Protein AF-A0A8T2RQ79-F1 (afdb_monomer)

Solvent-accessible surface area (backbone atoms only — not comparable to full-atom values): 12114 Å² total; per-residue (Å²): 143,76,85,70,83,46,73,66,55,55,50,52,50,48,54,51,49,53,52,51,52,52,52,51,53,50,51,52,49,55,50,51,54,48,53,52,53,56,47,51,53,54,49,50,61,50,48,54,54,53,47,54,47,52,50,53,52,48,50,52,50,48,51,51,51,51,51,51,50,52,52,55,49,53,66,64,63,70,81,72,83,81,86,81,82,89,80,93,78,84,89,75,90,80,89,85,83,93,71,94,73,86,72,83,82,78,87,80,70,88,81,78,77,50,73,68,57,50,53,49,52,48,50,54,49,39,76,41,40,71,56,56,72,71,41,90,64,52,70,57,54,34,42,52,51,21,50,57,36,38,77,75,71,42,90,51,51,26,69,56,54,46,57,52,48,52,52,53,50,51,55,42,49,36,35,74,73,66,76,38,60,74,83,78,42,93,52,43,70,61,50,46,48,42,54,54,79,72,49,131

Foldseek 3Di:
DDPDCPPVNVVVVVVVVVVVVVVVVVVVVVVVVVVVVVVVVVVVVVVVLVVVVVVVVVVVVVVVVVVVVVVVVVVVVPPDDDDDDDDDDDDDDDDDDDDDDDDDPPDDDLPDDDPVLLLLLLQLCLVCVVVCVPDSCCVVVLQVSCVVSVVVVRNDGSVSSVVSVVVLVVVLVCCVVVVDPPVVRPCNVSNCCSDPVRDD

pLDDT: mean 71.17, std 17.67, range [28.64, 97.12]

Nearest PDB structures (foldseek):
  2jmw-assembly1_A  TM=8.994E-01  e=1.555E-02  Arabidopsis thaliana

Mean predicted aligned error: 17.57 Å

Secondary structure (DSSP, 8-state):
------HHHHHHHHHHHHHHHHHHHHHHHHHHHHHHHHHHHHHHHHHHHHHHHHHHHHHHHHHHHHHHHHHHHHHHHS--S----------------------------SS---HHHHHHHHHHHHHTHHHHHH-S-HHHHHHHHHHHHHHTT----HHHHHHHHHHHHHHHHHHHTTSS-TTT-TTHHHHHHHHHTT--

Structure (mmCIF, N/CA/C/O backbone):
data_AF-A0A8T2RQ79-F1
#
_entry.id   AF-A0A8T2RQ79-F1
#
loop_
_atom_site.group_PDB
_atom_site.id
_atom_site.type_symbol
_atom_site.label_atom_id
_atom_site.label_alt_id
_atom_site.label_comp_id
_atom_site.label_asym_id
_atom_site.label_entity_id
_atom_site.label_seq_id
_atom_site.pdbx_PDB_ins_code
_atom_site.Cartn_x
_atom_site.Cartn_y
_atom_site.Cartn_z
_atom_site.occupancy
_atom_site.B_iso_or_equiv
_atom_site.auth_seq_id
_atom_site.auth_comp_id
_atom_site.auth_asym_id
_atom_site.auth_atom_id
_atom_site.pdbx_PDB_model_num
ATOM 1 N N . MET A 1 1 ? -53.850 1.354 48.003 1.00 45.75 1 MET A N 1
ATOM 2 C CA . MET A 1 1 ? -53.135 0.698 46.886 1.00 45.75 1 MET A CA 1
ATOM 3 C C . MET A 1 1 ? -52.329 1.737 46.104 1.00 45.75 1 MET A C 1
ATOM 5 O O . MET A 1 1 ? -52.516 1.851 44.912 1.00 45.75 1 MET A O 1
ATOM 9 N N . PHE A 1 2 ? -51.475 2.527 46.758 1.00 52.72 2 PHE A N 1
ATOM 10 C CA . PHE A 1 2 ? -50.512 3.413 46.088 1.00 52.72 2 PHE A CA 1
ATOM 11 C C . PHE A 1 2 ? -49.453 3.765 47.136 1.00 52.72 2 PHE A C 1
ATOM 13 O O . PHE A 1 2 ? -49.494 4.820 47.760 1.00 52.72 2 PHE A O 1
ATOM 20 N N . GLU A 1 3 ? -48.573 2.803 47.418 1.00 53.88 3 GLU A N 1
ATOM 21 C CA . GLU A 1 3 ? -47.312 3.114 48.086 1.00 53.88 3 GLU A CA 1
ATOM 22 C C . GLU A 1 3 ? -46.498 3.934 47.088 1.00 53.88 3 GLU A C 1
ATOM 24 O O . GLU A 1 3 ? -46.083 3.461 46.030 1.00 53.88 3 GLU A O 1
ATOM 29 N N . PHE A 1 4 ? -46.420 5.215 47.411 1.00 52.72 4 PHE A N 1
ATOM 30 C CA . PHE A 1 4 ? -45.605 6.244 46.804 1.00 52.72 4 PHE A CA 1
ATOM 31 C C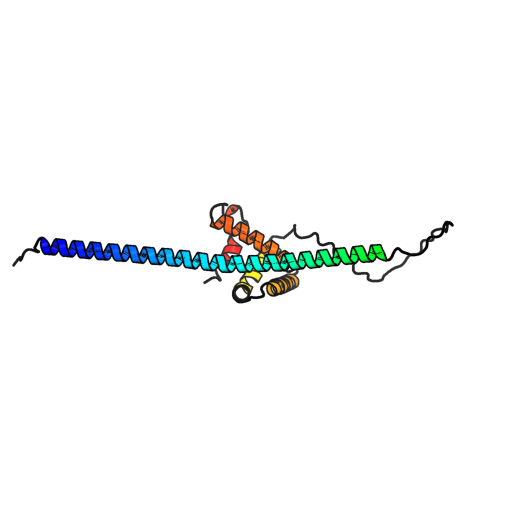 . PHE A 1 4 ? -44.229 5.666 46.444 1.00 52.72 4 PHE A C 1
ATOM 33 O O . PHE A 1 4 ? -43.504 5.190 47.319 1.00 52.72 4 PHE A O 1
ATOM 40 N N . LEU A 1 5 ? -43.834 5.726 45.171 1.00 59.44 5 LEU A N 1
ATOM 41 C CA . LEU A 1 5 ? -42.413 5.676 44.840 1.00 59.44 5 LEU A CA 1
ATOM 42 C C . LEU A 1 5 ? -41.769 6.850 45.589 1.00 59.44 5 LEU A C 1
ATOM 44 O O . LEU A 1 5 ? -41.909 7.999 45.181 1.00 59.44 5 LEU A O 1
ATOM 48 N N . SER A 1 6 ? -41.161 6.564 46.743 1.00 69.00 6 SER A N 1
ATOM 49 C CA . SER A 1 6 ? -40.435 7.538 47.556 1.00 69.00 6 SER A CA 1
ATOM 50 C C . SER A 1 6 ? -39.486 8.349 46.670 1.00 69.00 6 SER A C 1
ATOM 52 O O . SER A 1 6 ? -38.873 7.800 45.752 1.00 69.00 6 SER A O 1
ATOM 54 N N . THR A 1 7 ? -39.319 9.641 46.954 1.00 66.06 7 THR A N 1
ATOM 55 C CA . THR A 1 7 ? -38.338 10.514 46.282 1.00 66.06 7 THR A CA 1
ATOM 56 C C . THR A 1 7 ? -36.931 9.906 46.277 1.00 66.06 7 THR A C 1
ATOM 58 O O . THR A 1 7 ? -36.174 10.100 45.330 1.00 66.06 7 THR A O 1
ATOM 61 N N . THR A 1 8 ? -36.613 9.083 47.279 1.00 73.31 8 THR A N 1
ATOM 62 C CA . THR A 1 8 ? -35.370 8.305 47.350 1.00 73.31 8 THR A CA 1
ATOM 63 C C . THR A 1 8 ? -35.258 7.231 46.263 1.00 73.31 8 THR A C 1
ATOM 65 O O . THR A 1 8 ? -34.174 7.028 45.729 1.00 73.31 8 THR A O 1
ATOM 68 N N . ASN A 1 9 ? -36.359 6.571 45.886 1.00 81.69 9 ASN A N 1
ATOM 69 C CA . ASN A 1 9 ? -36.374 5.551 44.831 1.00 81.69 9 ASN A CA 1
ATOM 70 C C . ASN A 1 9 ? -36.194 6.181 43.444 1.00 81.69 9 ASN A C 1
ATOM 72 O O . ASN A 1 9 ? -35.486 5.627 42.609 1.00 81.69 9 ASN A O 1
ATOM 76 N N . LEU A 1 10 ? -36.793 7.352 43.209 1.00 80.56 10 LEU A N 1
ATOM 77 C CA . LEU A 1 10 ? -36.591 8.114 41.972 1.00 80.56 10 LEU A CA 1
ATOM 78 C C . LEU A 1 10 ? -35.139 8.589 41.828 1.00 80.56 10 LEU A C 1
ATOM 80 O O . LEU A 1 10 ? -34.565 8.425 40.756 1.00 80.56 10 LEU A O 1
ATOM 84 N N . CYS A 1 11 ? -34.532 9.097 42.906 1.00 83.38 11 CYS A N 1
ATOM 85 C CA . CYS A 1 11 ? -33.123 9.501 42.896 1.00 83.38 11 CYS A CA 1
ATOM 86 C C . CYS A 1 11 ? -32.196 8.305 42.639 1.00 83.38 11 CYS A C 1
ATOM 88 O O . CYS A 1 11 ? -31.334 8.374 41.775 1.00 83.38 11 CYS A O 1
ATOM 90 N N . ALA A 1 12 ? -32.438 7.166 43.297 1.00 89.00 12 ALA A N 1
ATOM 91 C CA . ALA A 1 12 ? -31.635 5.962 43.090 1.00 89.00 12 ALA A CA 1
ATOM 92 C C . ALA A 1 12 ? -31.719 5.432 41.648 1.00 89.00 12 ALA A C 1
ATOM 94 O O . ALA A 1 12 ? -30.718 4.975 41.097 1.00 89.00 12 ALA A O 1
ATOM 95 N N . ILE A 1 13 ? -32.901 5.498 41.022 1.00 89.50 13 ILE A N 1
ATOM 96 C CA . ILE A 1 13 ? -33.080 5.132 39.610 1.00 89.50 13 ILE A CA 1
ATOM 97 C C . ILE A 1 13 ? -32.345 6.122 38.701 1.00 89.50 13 ILE A C 1
ATOM 99 O O . ILE A 1 13 ? -31.699 5.687 37.749 1.00 89.50 13 ILE A O 1
ATOM 103 N N . GLN A 1 14 ? -32.414 7.423 38.992 1.00 90.06 14 GLN A N 1
ATOM 104 C CA . GLN A 1 14 ? -31.691 8.446 38.241 1.00 90.06 14 GLN A CA 1
ATOM 105 C C . GLN A 1 14 ? -30.172 8.239 38.328 1.00 90.06 14 GLN A C 1
ATOM 107 O O . GLN A 1 14 ? -29.519 8.179 37.289 1.00 90.06 14 GLN A O 1
ATOM 112 N N . ASP A 1 15 ? -29.631 8.009 39.525 1.00 93.62 15 ASP A N 1
ATOM 113 C CA . ASP A 1 15 ? -28.202 7.753 39.747 1.00 93.62 15 ASP A CA 1
ATOM 114 C C . ASP A 1 15 ? -27.731 6.483 39.020 1.00 93.62 15 ASP A C 1
ATOM 116 O O . ASP A 1 15 ? -26.652 6.442 38.424 1.00 93.62 15 ASP A O 1
ATOM 120 N N . LEU A 1 16 ? -28.554 5.428 39.029 1.00 94.44 16 LEU A N 1
ATOM 121 C CA . LEU A 1 16 ? -28.291 4.196 38.283 1.00 94.44 16 LEU A CA 1
ATOM 122 C C . LEU A 1 16 ? -28.286 4.433 36.773 1.00 94.44 16 LEU A C 1
ATOM 124 O O . LEU A 1 16 ? -27.411 3.906 36.082 1.00 94.44 16 LEU A O 1
ATOM 128 N N . LEU A 1 17 ? -29.240 5.214 36.261 1.00 94.06 17 LEU A N 1
ATOM 129 C CA . LEU A 1 17 ? -29.345 5.529 34.839 1.00 94.06 17 LEU A CA 1
ATOM 130 C C . LEU A 1 17 ? -28.162 6.392 34.382 1.00 94.06 17 LEU A C 1
ATOM 132 O O . LEU A 1 17 ? -27.530 6.077 33.376 1.00 94.06 17 LEU A O 1
ATOM 136 N N . GLU A 1 18 ? -27.807 7.421 35.152 1.00 94.69 18 GLU A N 1
ATOM 137 C CA . GLU A 1 18 ? -26.638 8.269 34.905 1.00 94.69 18 GLU A CA 1
ATOM 138 C C . GLU A 1 18 ? -25.342 7.450 34.968 1.00 94.69 18 GLU A C 1
ATOM 140 O O . GLU A 1 18 ? -24.506 7.542 34.067 1.00 94.69 18 GLU A O 1
ATOM 145 N N . SER A 1 19 ? -25.204 6.559 35.957 1.00 96.00 19 SER A N 1
ATOM 146 C CA . SER A 1 19 ? -24.066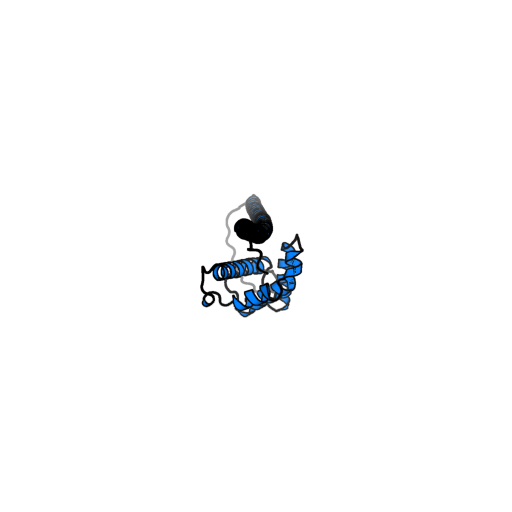 5.637 36.053 1.00 96.00 19 SER A CA 1
ATOM 147 C C . SER A 1 19 ? -23.980 4.698 34.847 1.00 96.00 19 SER A C 1
ATOM 149 O O . SER A 1 19 ? -22.888 4.452 34.329 1.00 96.00 19 SER A O 1
ATOM 151 N N . ALA A 1 20 ? -25.112 4.162 34.383 1.00 96.06 20 ALA A N 1
ATOM 152 C CA . ALA A 1 20 ? -25.164 3.260 33.238 1.00 96.06 20 ALA A CA 1
ATOM 153 C C . ALA A 1 20 ? -24.800 3.976 31.928 1.00 96.06 20 ALA A C 1
ATOM 155 O O . ALA A 1 20 ? -23.995 3.455 31.152 1.00 96.06 20 ALA A O 1
ATOM 156 N N . VAL A 1 21 ? -25.332 5.181 31.707 1.00 95.69 21 VAL A N 1
ATOM 157 C CA . VAL A 1 21 ? -25.021 6.002 30.528 1.00 95.69 21 VAL A CA 1
ATOM 158 C C . VAL A 1 21 ? -23.554 6.427 30.536 1.00 95.69 21 VAL A C 1
ATOM 160 O O . VAL A 1 21 ? -22.881 6.284 29.518 1.00 95.69 21 VAL A O 1
ATOM 163 N N . ALA A 1 22 ? -23.020 6.865 31.680 1.00 95.94 22 ALA A N 1
ATOM 164 C CA . ALA A 1 22 ? -21.610 7.229 31.802 1.00 95.94 22 ALA A CA 1
ATOM 165 C C . ALA A 1 22 ? -20.687 6.042 31.478 1.00 95.94 22 ALA A C 1
ATOM 167 O O . ALA A 1 22 ? -19.732 6.182 30.714 1.00 95.94 22 ALA A O 1
ATOM 168 N N . LYS A 1 23 ? -21.001 4.842 31.986 1.00 95.00 23 LYS A N 1
ATOM 169 C CA . LYS A 1 23 ? -20.247 3.616 31.672 1.00 95.00 23 LYS A CA 1
ATOM 170 C C . LYS A 1 23 ? -20.328 3.248 30.191 1.00 95.00 23 LYS A C 1
ATOM 172 O O . LYS A 1 23 ? -19.309 2.882 29.611 1.00 95.00 23 LYS A O 1
ATOM 177 N N . GLN A 1 24 ? -21.503 3.372 29.567 1.00 96.38 24 GLN A N 1
ATOM 178 C CA . GLN A 1 24 ? -21.646 3.161 28.123 1.00 96.38 24 GLN A CA 1
ATOM 179 C C . GLN A 1 24 ? -20.806 4.157 27.321 1.00 96.38 24 GLN A C 1
ATOM 181 O O . GLN A 1 24 ? -20.101 3.747 26.405 1.00 96.38 24 GLN A O 1
ATOM 186 N N . GLN A 1 25 ? -20.835 5.444 27.672 1.00 94.88 25 GLN A N 1
ATOM 187 C CA . GLN A 1 25 ? -20.052 6.476 26.987 1.00 94.88 25 GLN A CA 1
ATOM 188 C C . GLN A 1 25 ? -18.545 6.217 27.087 1.00 94.88 25 GLN A C 1
ATOM 190 O O . GLN A 1 25 ? -17.843 6.347 26.086 1.00 94.88 25 GLN A O 1
ATOM 195 N N . ILE A 1 26 ? -18.057 5.803 28.261 1.00 96.62 26 ILE A N 1
ATOM 196 C CA . ILE A 1 26 ? -16.649 5.430 28.456 1.00 96.62 26 ILE A CA 1
ATOM 197 C C . ILE A 1 26 ? -16.293 4.224 27.585 1.00 96.62 26 ILE A C 1
ATOM 199 O O . ILE A 1 26 ? -15.319 4.286 26.842 1.00 96.62 26 ILE A O 1
ATOM 203 N N . PHE A 1 27 ? -17.112 3.169 27.605 1.00 97.12 27 PHE A N 1
ATOM 204 C CA . PHE A 1 27 ? -16.868 1.977 26.792 1.00 97.12 27 PHE A CA 1
ATOM 205 C C . PHE A 1 27 ? -16.825 2.294 25.293 1.00 97.12 27 PHE A C 1
ATOM 207 O O . PHE A 1 27 ? -15.920 1.847 24.592 1.00 97.12 27 PHE A O 1
ATOM 214 N N . PHE A 1 28 ? -17.776 3.086 24.787 1.00 97.12 28 PHE A N 1
ATOM 215 C CA . PHE A 1 28 ? -17.779 3.477 23.377 1.00 97.12 28 PHE A CA 1
ATOM 216 C C . PHE A 1 28 ? -16.571 4.337 23.018 1.00 97.12 28 PHE A C 1
ATOM 218 O O . PHE A 1 28 ? -16.006 4.149 21.943 1.00 97.12 28 PHE A O 1
ATOM 225 N N . LYS A 1 29 ? -16.148 5.237 23.910 1.00 94.62 29 LYS A N 1
ATOM 226 C CA . LYS A 1 29 ? -14.938 6.033 23.708 1.00 94.62 29 LYS A CA 1
ATOM 227 C C . LYS A 1 29 ? -13.695 5.144 23.617 1.00 94.62 29 LYS A C 1
ATOM 229 O O . LYS A 1 29 ? -12.966 5.237 22.641 1.00 94.62 29 LYS A O 1
ATOM 234 N N . GLU A 1 30 ? -13.501 4.231 24.568 1.00 95.44 30 GLU A N 1
ATOM 235 C CA . GLU A 1 30 ? -12.375 3.285 24.556 1.00 95.44 30 GLU A CA 1
ATOM 236 C C . GLU A 1 30 ? -12.391 2.369 23.326 1.00 95.44 30 GLU A C 1
ATOM 238 O O . GLU A 1 30 ? -11.342 2.062 22.759 1.00 95.44 30 GLU A O 1
ATOM 243 N N . LEU A 1 31 ? -13.579 1.941 22.889 1.00 95.88 31 LEU A N 1
ATOM 244 C CA . LEU A 1 31 ? -13.737 1.129 21.687 1.00 95.88 31 LEU A CA 1
ATOM 245 C C . LEU A 1 31 ? -13.337 1.904 20.425 1.00 95.88 31 LEU A C 1
ATOM 247 O O . LEU A 1 31 ? -12.619 1.355 19.590 1.00 95.88 31 LEU A O 1
ATOM 251 N N . LEU A 1 32 ? -13.792 3.152 20.281 1.00 94.31 32 LEU A N 1
ATOM 252 C CA . LEU A 1 32 ? -13.453 4.006 19.139 1.00 94.31 32 LEU A CA 1
ATOM 253 C C . LEU A 1 32 ? -11.954 4.319 19.110 1.00 94.31 32 LEU A C 1
ATOM 255 O O . LEU A 1 32 ? -11.316 4.066 18.089 1.00 94.31 32 LEU A O 1
ATOM 259 N N . ASP A 1 33 ? -11.384 4.730 20.245 1.00 93.56 33 ASP A N 1
ATOM 260 C CA . ASP A 1 33 ? -9.943 4.965 20.394 1.00 93.56 33 ASP A CA 1
ATOM 261 C C . ASP A 1 33 ? -9.147 3.688 20.062 1.00 93.56 33 ASP A C 1
ATOM 263 O O . ASP A 1 33 ? -8.100 3.722 19.415 1.00 93.56 33 ASP A O 1
ATOM 267 N N . GLY A 1 34 ? -9.654 2.522 20.477 1.00 92.81 34 GLY A N 1
ATOM 268 C CA . GLY A 1 34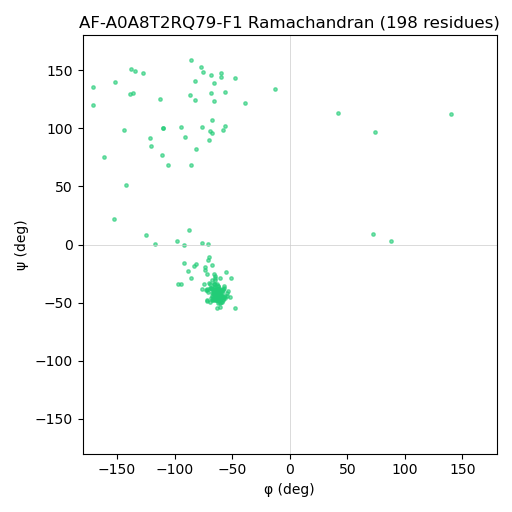 ? -9.056 1.227 20.176 1.00 92.81 34 GLY A CA 1
ATOM 269 C C . GLY A 1 34 ? -9.083 0.878 18.687 1.00 92.81 34 GLY A C 1
ATOM 270 O O . GLY A 1 34 ? -8.103 0.336 18.173 1.00 92.81 34 GLY A O 1
ATOM 271 N N . ILE A 1 35 ? -10.177 1.179 17.984 1.00 84.94 35 ILE A N 1
ATOM 272 C CA . ILE A 1 35 ? -10.304 0.952 16.537 1.00 84.94 35 ILE A CA 1
ATOM 273 C C . ILE A 1 35 ? -9.338 1.857 15.769 1.00 84.94 35 ILE A C 1
ATOM 275 O O . ILE A 1 35 ? -8.590 1.342 14.934 1.00 84.94 35 ILE A O 1
ATOM 279 N N . GLU A 1 36 ? -9.310 3.149 16.096 1.00 86.56 36 GLU A N 1
ATOM 280 C CA . GLU A 1 36 ? -8.430 4.148 15.478 1.00 86.56 36 GLU A CA 1
ATOM 281 C C . GLU A 1 36 ? -6.957 3.785 15.698 1.00 86.56 36 GLU A C 1
ATOM 283 O O . GLU A 1 36 ? -6.202 3.593 14.746 1.00 86.56 36 GLU A O 1
ATOM 288 N N . LYS A 1 37 ? -6.564 3.506 16.943 1.00 88.62 37 LYS A N 1
ATOM 289 C CA . LYS A 1 37 ? -5.188 3.113 17.273 1.00 88.62 37 LYS A CA 1
ATOM 290 C C . LYS A 1 37 ? -4.771 1.806 16.603 1.00 88.62 37 LYS A C 1
ATOM 292 O O . LYS A 1 37 ? -3.623 1.634 16.191 1.00 88.62 37 LYS A O 1
ATOM 297 N N . LYS A 1 38 ? -5.696 0.850 16.472 1.00 74.75 38 LYS A N 1
ATOM 298 C CA . LYS A 1 38 ? -5.439 -0.401 15.746 1.00 74.75 38 LYS A CA 1
ATOM 299 C C . LYS A 1 38 ? -5.261 -0.140 14.249 1.00 74.75 38 LYS A C 1
ATOM 301 O O . LYS A 1 38 ? -4.572 -0.922 13.595 1.00 74.75 38 LYS A O 1
ATOM 306 N N . GLU A 1 39 ? -5.912 0.869 13.685 1.00 71.00 39 GLU A N 1
ATOM 307 C CA . GLU A 1 39 ? -5.729 1.288 12.296 1.00 71.00 39 GLU A CA 1
ATOM 308 C C . GLU A 1 39 ? -4.380 1.978 12.093 1.00 71.00 39 GLU A C 1
ATOM 310 O O . GLU A 1 39 ? -3.602 1.509 11.263 1.00 71.00 39 GLU A O 1
ATOM 315 N N . GLU A 1 40 ? -4.024 2.937 12.944 1.00 78.75 40 GLU A N 1
ATOM 316 C CA . GLU A 1 40 ? -2.719 3.612 12.920 1.00 78.75 40 GLU A CA 1
ATOM 317 C C . GLU A 1 40 ? -1.549 2.630 13.029 1.00 78.75 40 GLU A C 1
ATOM 319 O O . GLU A 1 40 ? -0.603 2.682 12.247 1.00 78.75 40 GLU A O 1
ATOM 324 N N . ILE A 1 41 ? -1.619 1.664 13.953 1.00 71.56 41 ILE A N 1
ATOM 325 C CA . ILE A 1 41 ? -0.577 0.636 14.092 1.00 71.56 41 ILE A CA 1
ATOM 326 C C . ILE A 1 41 ? -0.442 -0.179 12.798 1.00 71.56 41 ILE A C 1
ATOM 328 O O . ILE A 1 41 ? 0.671 -0.521 12.390 1.00 71.56 41 ILE A O 1
ATOM 332 N N . ARG A 1 42 ? -1.557 -0.498 12.123 1.00 61.09 42 ARG A N 1
ATOM 333 C CA . ARG A 1 42 ? -1.504 -1.203 10.832 1.00 61.09 42 ARG A CA 1
ATOM 334 C C . ARG A 1 42 ? -0.833 -0.345 9.762 1.00 61.09 42 ARG A C 1
ATOM 336 O O . ARG A 1 42 ? -0.068 -0.898 8.968 1.00 61.09 42 ARG A O 1
ATOM 343 N N . GLU A 1 43 ? -1.094 0.958 9.749 1.00 64.75 43 GLU A N 1
ATOM 344 C CA . GLU A 1 43 ? -0.472 1.896 8.815 1.00 64.75 43 GLU A CA 1
ATOM 345 C C . GLU A 1 43 ? 1.025 2.051 9.079 1.00 64.75 43 GLU A C 1
ATOM 347 O O . GLU A 1 43 ? 1.812 1.837 8.162 1.00 64.75 43 GLU A O 1
ATOM 352 N N . ILE A 1 44 ? 1.445 2.261 10.327 1.00 69.62 44 ILE A N 1
ATOM 353 C CA . ILE A 1 44 ? 2.862 2.396 10.699 1.00 69.62 44 ILE A CA 1
ATOM 354 C C . ILE A 1 44 ? 3.659 1.154 10.289 1.00 69.62 44 ILE A C 1
ATOM 356 O O . ILE A 1 44 ? 4.694 1.258 9.636 1.00 69.62 44 ILE A O 1
ATOM 360 N N . ILE A 1 45 ? 3.164 -0.052 10.590 1.00 66.81 45 ILE A N 1
ATOM 361 C CA . ILE A 1 45 ? 3.859 -1.297 10.215 1.00 66.81 45 ILE A CA 1
ATOM 362 C C . ILE A 1 45 ? 3.913 -1.455 8.680 1.00 66.81 45 ILE A C 1
ATOM 364 O O . ILE A 1 45 ? 4.814 -2.106 8.131 1.00 66.81 45 ILE A O 1
ATOM 368 N N . ARG A 1 46 ? 2.935 -0.911 7.948 1.00 68.00 46 ARG A N 1
ATOM 369 C CA . ARG A 1 46 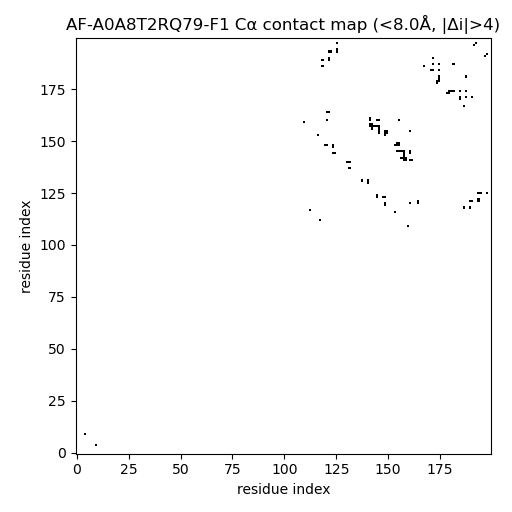? 2.948 -0.895 6.481 1.00 68.00 46 ARG A CA 1
ATOM 370 C C . ARG A 1 46 ? 3.987 0.099 5.963 1.00 68.00 46 ARG A C 1
ATOM 372 O O . ARG A 1 46 ? 4.812 -0.296 5.141 1.00 68.00 46 ARG A O 1
ATOM 379 N N . GLU A 1 47 ? 3.996 1.315 6.493 1.00 59.31 47 GLU A N 1
ATOM 380 C CA . GLU A 1 47 ? 4.922 2.382 6.124 1.00 59.31 47 GLU A CA 1
ATOM 381 C C . GLU A 1 47 ? 6.368 2.018 6.456 1.00 59.31 47 GLU A C 1
ATOM 383 O O . GLU A 1 47 ? 7.207 2.067 5.566 1.00 59.31 47 GLU A O 1
ATOM 388 N N . GLU A 1 48 ? 6.673 1.527 7.660 1.00 67.38 48 GLU A N 1
ATOM 389 C CA . GLU A 1 48 ? 8.026 1.086 8.029 1.00 67.38 48 GLU A CA 1
ATOM 390 C C . GLU A 1 48 ? 8.557 -0.016 7.104 1.00 67.38 48 GLU A C 1
ATOM 392 O O . GLU A 1 48 ? 9.742 -0.047 6.761 1.00 67.38 48 GLU A O 1
ATOM 397 N N . ARG A 1 49 ? 7.691 -0.946 6.680 1.00 58.97 49 ARG A N 1
ATOM 398 C CA . ARG A 1 49 ? 8.075 -1.984 5.712 1.00 58.97 49 ARG A CA 1
ATOM 399 C C . ARG A 1 49 ? 8.341 -1.395 4.332 1.00 58.97 49 ARG A C 1
ATOM 401 O O . ARG A 1 49 ? 9.270 -1.839 3.659 1.00 58.97 49 ARG A O 1
ATOM 408 N N . GLU A 1 50 ? 7.565 -0.399 3.918 1.00 60.31 50 GLU A N 1
ATOM 409 C CA . GLU A 1 50 ? 7.785 0.338 2.672 1.00 60.31 50 GLU A CA 1
ATOM 410 C C . GLU A 1 50 ? 9.041 1.230 2.743 1.00 60.31 50 GLU A C 1
ATOM 412 O O . GLU A 1 50 ? 9.765 1.359 1.755 1.00 60.31 50 GLU A O 1
ATOM 417 N N . GLU A 1 51 ? 9.364 1.783 3.911 1.00 66.75 51 GLU A N 1
ATOM 418 C CA . GLU A 1 51 ? 10.553 2.592 4.183 1.00 66.75 51 GLU A CA 1
ATOM 419 C C . GLU A 1 51 ? 11.835 1.764 4.156 1.00 66.75 51 GLU A C 1
ATOM 421 O O . GLU A 1 51 ? 12.786 2.128 3.457 1.00 66.75 51 GLU A O 1
ATOM 426 N N . LYS A 1 52 ? 11.848 0.632 4.876 1.00 63.53 52 LYS A N 1
ATOM 427 C CA . LYS A 1 52 ? 12.955 -0.338 4.866 1.00 63.53 52 LYS A CA 1
ATOM 428 C C . LYS A 1 52 ? 13.231 -0.807 3.447 1.00 63.53 52 LYS A C 1
ATOM 430 O O . LYS A 1 52 ? 14.371 -0.782 2.995 1.00 63.53 52 LYS A O 1
ATOM 435 N N . TRP A 1 53 ? 12.171 -1.107 2.705 1.00 59.34 53 TRP A N 1
ATOM 436 C CA . TRP A 1 53 ? 12.266 -1.413 1.288 1.00 59.34 53 TRP A CA 1
ATOM 437 C C . TRP A 1 53 ? 12.870 -0.261 0.466 1.00 59.34 53 TRP A C 1
ATOM 439 O O . TRP A 1 53 ? 13.800 -0.480 -0.308 1.00 59.34 53 TRP A O 1
ATOM 449 N N . ARG A 1 54 ? 12.385 0.980 0.628 1.00 68.12 54 ARG A N 1
ATOM 450 C CA . ARG A 1 54 ? 12.956 2.154 -0.058 1.00 68.12 54 ARG A CA 1
ATOM 451 C C . ARG A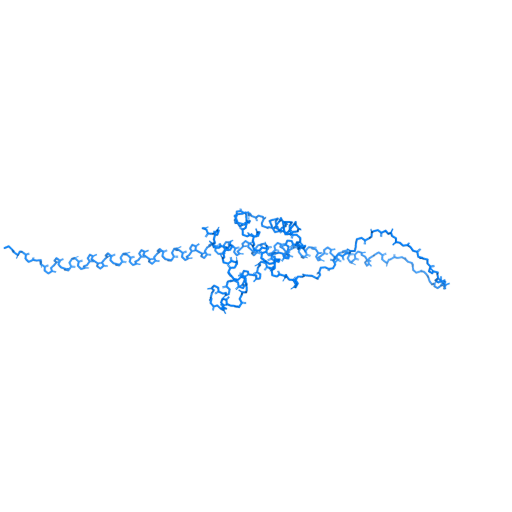 1 54 ? 14.441 2.326 0.263 1.00 68.12 54 ARG A C 1
ATOM 453 O O . ARG A 1 54 ? 15.199 2.753 -0.604 1.00 68.12 54 ARG A O 1
ATOM 460 N N . ALA A 1 55 ? 14.861 2.020 1.489 1.00 73.31 55 ALA A N 1
ATOM 461 C CA . ALA A 1 55 ? 16.261 2.061 1.889 1.00 73.31 55 ALA A CA 1
ATOM 462 C C . ALA A 1 55 ? 17.088 0.960 1.205 1.00 73.31 55 ALA A C 1
ATOM 464 O O . ALA A 1 55 ? 18.133 1.275 0.641 1.00 73.31 55 ALA A O 1
ATOM 465 N N . GLU A 1 56 ? 16.598 -0.282 1.174 1.00 65.19 56 GLU A N 1
ATOM 466 C CA . GLU A 1 56 ? 17.238 -1.394 0.455 1.00 65.19 56 GLU A CA 1
ATOM 467 C C . GLU A 1 56 ? 17.357 -1.112 -1.050 1.00 65.19 56 GLU A C 1
ATOM 469 O O . GLU A 1 56 ? 18.409 -1.326 -1.649 1.00 65.19 56 GLU A O 1
ATOM 474 N N . GLU A 1 57 ? 16.310 -0.568 -1.671 1.00 64.12 57 GLU A N 1
ATOM 475 C CA . GLU A 1 57 ? 16.312 -0.208 -3.090 1.00 64.12 57 GLU A CA 1
ATOM 476 C C . GLU A 1 57 ? 17.295 0.937 -3.387 1.00 64.12 57 GLU A C 1
ATOM 478 O O . GLU A 1 57 ? 18.036 0.879 -4.373 1.00 64.12 57 GLU A O 1
ATOM 483 N N . ARG A 1 58 ? 17.356 1.962 -2.524 1.00 72.19 58 ARG A N 1
ATOM 484 C CA . ARG A 1 58 ? 18.380 3.018 -2.611 1.00 72.19 58 ARG A CA 1
ATOM 485 C C . ARG A 1 58 ? 19.781 2.441 -2.461 1.00 72.19 58 ARG A C 1
ATOM 487 O O . ARG A 1 58 ? 20.650 2.820 -3.237 1.00 72.19 58 ARG A O 1
ATOM 494 N N . ALA A 1 59 ? 19.991 1.513 -1.531 1.00 80.75 59 ALA A N 1
ATOM 495 C CA . ALA A 1 59 ? 21.275 0.846 -1.350 1.00 80.75 59 ALA A CA 1
ATOM 496 C C . ALA A 1 59 ? 21.680 0.051 -2.601 1.00 80.75 59 ALA A C 1
ATOM 498 O O . ALA A 1 59 ? 22.823 0.141 -3.028 1.00 80.75 59 ALA A O 1
ATOM 499 N N . GLN A 1 60 ? 20.744 -0.642 -3.258 1.00 70.69 60 GLN A N 1
ATOM 500 C CA . GLN A 1 60 ? 21.009 -1.321 -4.533 1.00 70.69 60 GLN A CA 1
ATOM 501 C C . GLN A 1 60 ? 21.331 -0.341 -5.670 1.00 70.69 60 GLN A C 1
ATOM 503 O O . GLN A 1 60 ? 22.209 -0.611 -6.488 1.00 70.69 60 GLN A O 1
ATOM 508 N N . HIS A 1 61 ? 20.637 0.801 -5.736 1.00 69.62 61 HIS A N 1
ATOM 509 C CA . HIS A 1 61 ? 20.926 1.854 -6.719 1.00 69.62 61 HIS A CA 1
ATOM 510 C C . HIS A 1 61 ? 22.298 2.484 -6.492 1.00 69.62 61 HIS A C 1
ATOM 512 O O . HIS A 1 61 ? 23.038 2.685 -7.451 1.00 69.62 61 HIS A O 1
ATOM 518 N N . LEU A 1 62 ? 22.645 2.749 -5.233 1.00 80.75 62 LEU A N 1
ATOM 519 C CA . LEU A 1 62 ? 23.956 3.251 -4.837 1.00 80.75 62 LEU A CA 1
ATOM 520 C C . LEU A 1 62 ? 25.049 2.232 -5.152 1.00 80.75 62 LEU A C 1
ATOM 522 O O . LEU A 1 62 ? 26.023 2.599 -5.792 1.00 80.75 62 LEU A O 1
ATOM 526 N N . PHE A 1 63 ? 24.842 0.958 -4.821 1.00 85.06 63 PHE A N 1
ATOM 527 C CA . PHE A 1 63 ? 25.758 -0.128 -5.170 1.00 85.06 63 PHE A CA 1
ATOM 528 C C . PHE A 1 63 ? 25.992 -0.213 -6.683 1.00 85.06 63 PHE A C 1
ATOM 530 O O . PHE A 1 63 ? 27.125 -0.316 -7.146 1.00 85.06 63 PHE A O 1
ATOM 537 N N . PHE A 1 64 ? 24.925 -0.125 -7.481 1.00 79.06 64 PHE A N 1
ATOM 538 C CA . PHE A 1 64 ? 25.045 -0.114 -8.936 1.00 79.06 64 PHE A CA 1
ATOM 539 C C . PHE A 1 64 ? 25.778 1.136 -9.445 1.00 79.06 64 PHE A C 1
ATOM 541 O O . PHE A 1 64 ? 26.614 1.037 -10.341 1.00 79.06 64 PHE A O 1
ATOM 548 N N . ALA A 1 65 ? 25.485 2.311 -8.882 1.00 75.38 65 ALA A N 1
ATOM 549 C CA . ALA A 1 65 ? 26.160 3.556 -9.231 1.00 75.38 65 ALA A CA 1
ATOM 550 C C . ALA A 1 65 ? 27.657 3.510 -8.879 1.00 75.38 65 ALA A C 1
ATOM 552 O O . ALA A 1 65 ? 28.481 3.915 -9.695 1.00 75.38 65 ALA A O 1
ATOM 553 N N . GLU A 1 66 ? 28.006 2.963 -7.717 1.00 81.38 66 GLU A N 1
ATOM 554 C CA . GLU A 1 66 ? 29.379 2.759 -7.255 1.00 81.38 66 GLU A CA 1
ATOM 555 C C . GLU A 1 66 ? 30.127 1.768 -8.154 1.00 81.38 66 GLU A C 1
ATOM 557 O O . GLU A 1 66 ? 31.211 2.075 -8.646 1.00 81.38 66 GLU A O 1
ATOM 562 N N . ALA A 1 67 ? 29.518 0.626 -8.483 1.00 85.06 67 ALA A N 1
ATOM 563 C CA . ALA A 1 67 ? 30.087 -0.337 -9.423 1.00 85.06 67 ALA A CA 1
ATOM 564 C C . ALA A 1 67 ? 30.327 0.281 -10.814 1.00 85.06 67 ALA A C 1
ATOM 566 O O . ALA A 1 67 ? 31.362 0.045 -11.439 1.00 85.06 67 ALA A O 1
ATOM 567 N N . MET A 1 68 ? 29.403 1.118 -11.296 1.00 82.81 68 MET A N 1
ATOM 568 C CA . MET A 1 68 ? 29.564 1.847 -12.557 1.00 82.81 68 MET A CA 1
ATOM 569 C C . MET A 1 68 ? 30.682 2.896 -12.494 1.00 82.81 68 MET A C 1
ATOM 571 O O . MET A 1 68 ? 31.424 3.052 -13.465 1.00 82.81 68 MET A O 1
ATOM 575 N N . GLN A 1 69 ? 30.836 3.596 -11.367 1.00 77.88 69 GLN A N 1
ATOM 576 C CA . GLN A 1 69 ? 31.959 4.511 -11.145 1.00 77.88 69 GLN A CA 1
ATOM 577 C C . GLN A 1 69 ? 33.295 3.762 -11.122 1.00 77.88 69 GLN A C 1
ATOM 579 O O . GLN A 1 69 ? 34.245 4.199 -11.770 1.00 77.88 69 GLN A O 1
ATOM 584 N N . PHE A 1 70 ? 33.350 2.609 -10.455 1.00 87.69 70 PHE A N 1
ATOM 585 C CA . PHE A 1 70 ? 34.531 1.752 -10.407 1.00 87.69 70 PHE A CA 1
ATOM 586 C C . PHE A 1 70 ? 34.939 1.260 -11.802 1.00 87.69 70 PHE A C 1
ATOM 588 O O . PHE A 1 70 ? 36.096 1.395 -12.199 1.00 87.69 70 PHE A O 1
ATOM 595 N N . LEU A 1 71 ? 33.985 0.764 -12.596 1.00 81.88 71 LEU A N 1
ATOM 596 C CA . LEU A 1 71 ? 34.235 0.358 -13.983 1.00 81.88 71 LEU A CA 1
ATOM 597 C C . LEU A 1 71 ? 34.696 1.537 -14.851 1.00 81.88 71 LEU A C 1
ATOM 599 O O . LEU A 1 71 ? 35.627 1.392 -15.640 1.00 81.88 71 LEU A O 1
ATOM 603 N N . SER A 1 72 ? 34.102 2.721 -14.675 1.00 79.31 72 SER A N 1
ATOM 604 C CA . SER A 1 72 ? 34.532 3.934 -15.379 1.00 79.31 72 SER A CA 1
ATOM 605 C C . SER A 1 72 ? 35.949 4.373 -14.995 1.00 79.31 72 SER A C 1
ATOM 607 O O . SER A 1 72 ? 36.654 4.913 -15.845 1.00 79.31 72 SER A O 1
ATOM 609 N N . GLN A 1 73 ? 36.369 4.178 -13.742 1.00 82.69 73 GLN A N 1
ATOM 610 C CA . GLN A 1 73 ? 37.747 4.427 -13.313 1.00 82.69 73 GLN A CA 1
ATOM 611 C C . GLN A 1 73 ? 38.708 3.390 -13.889 1.00 82.69 73 GLN A C 1
ATOM 613 O O . GLN A 1 73 ? 39.783 3.756 -14.352 1.00 82.69 73 GLN A O 1
ATOM 618 N N . LYS A 1 74 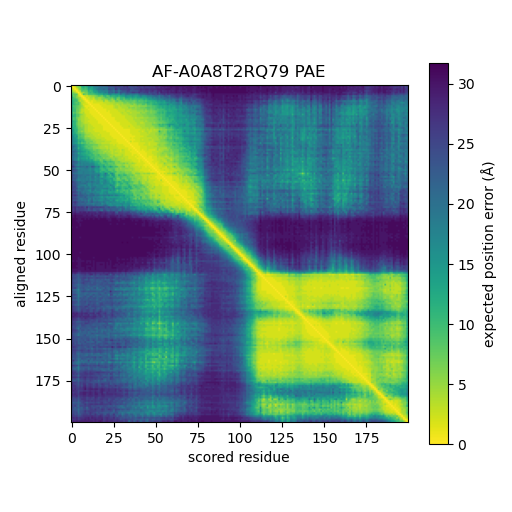? 38.312 2.113 -13.915 1.00 75.69 74 LYS A N 1
ATOM 619 C CA . LYS A 1 74 ? 39.129 1.034 -14.477 1.00 75.69 74 LYS A CA 1
ATOM 620 C C . LYS A 1 74 ? 39.384 1.239 -15.973 1.00 75.69 74 LYS A C 1
ATOM 622 O O . LYS A 1 74 ? 40.518 1.098 -16.408 1.00 75.69 74 LYS A O 1
ATOM 627 N N . LEU A 1 75 ? 38.374 1.688 -16.722 1.00 66.12 75 LEU A N 1
ATOM 628 C CA . LEU A 1 75 ? 38.521 2.070 -18.132 1.00 66.12 75 LEU A CA 1
ATOM 629 C C . LEU A 1 75 ? 39.416 3.304 -18.343 1.00 66.12 75 LEU A C 1
ATOM 631 O O . LEU A 1 75 ? 40.006 3.435 -19.403 1.00 66.12 75 LEU A O 1
ATOM 635 N N . ARG A 1 76 ? 39.548 4.198 -17.350 1.00 63.56 76 ARG A N 1
ATOM 636 C CA . ARG A 1 76 ? 40.502 5.325 -17.390 1.00 63.56 76 ARG A CA 1
ATOM 637 C C . ARG A 1 76 ? 41.932 4.933 -17.001 1.00 63.56 76 ARG A C 1
ATOM 639 O O . ARG A 1 76 ? 42.842 5.711 -17.256 1.00 63.56 76 ARG A O 1
ATOM 646 N N . ALA A 1 77 ? 42.127 3.784 -16.352 1.00 59.91 77 ALA A N 1
ATOM 647 C CA . ALA A 1 77 ? 43.429 3.329 -15.865 1.00 59.91 77 ALA A CA 1
ATOM 648 C C . ALA A 1 77 ? 44.194 2.444 -16.870 1.00 59.91 77 ALA A C 1
ATOM 650 O O . ALA A 1 77 ? 45.399 2.285 -16.701 1.00 59.91 77 ALA A O 1
ATOM 651 N N . ASP A 1 78 ? 43.527 1.904 -17.899 1.00 52.12 78 ASP A N 1
ATOM 652 C CA . ASP A 1 78 ? 44.155 1.060 -18.936 1.00 52.12 78 ASP A CA 1
ATOM 653 C C . ASP A 1 78 ? 44.642 1.834 -20.184 1.00 52.12 78 ASP A C 1
ATOM 655 O O . ASP A 1 78 ? 45.288 1.246 -21.049 1.00 52.12 78 ASP A O 1
ATOM 659 N N . ASP A 1 79 ? 44.465 3.159 -20.253 1.00 49.97 79 ASP A N 1
ATOM 660 C CA . ASP A 1 79 ? 45.135 4.009 -21.254 1.00 49.97 79 ASP A CA 1
ATOM 661 C C . ASP A 1 79 ? 46.524 4.429 -20.748 1.00 49.97 79 ASP A C 1
ATOM 663 O O . ASP A 1 79 ? 46.792 5.581 -20.401 1.00 49.97 79 ASP A O 1
ATOM 667 N N . GLY A 1 80 ? 47.418 3.447 -20.660 1.00 53.16 80 GLY A N 1
ATOM 668 C CA . GLY A 1 80 ? 48.761 3.615 -20.123 1.00 53.16 80 GLY A CA 1
ATOM 669 C C . GLY A 1 80 ? 49.819 2.807 -20.862 1.00 53.16 80 GLY A C 1
ATOM 670 O O . GLY A 1 80 ? 50.568 2.096 -20.206 1.00 53.16 80 GLY A O 1
ATOM 671 N N . SER A 1 81 ? 49.902 2.901 -22.199 1.00 38.88 81 SER A N 1
ATOM 672 C CA . SER A 1 81 ? 51.139 2.616 -22.954 1.00 38.88 81 SER A CA 1
ATOM 673 C C . SER A 1 81 ? 51.050 2.999 -24.444 1.00 38.88 81 SER A C 1
ATOM 675 O O . SER A 1 81 ? 50.265 2.431 -25.195 1.00 38.88 81 SER A O 1
ATOM 677 N N . ALA A 1 82 ? 51.955 3.902 -24.844 1.00 33.34 82 ALA A N 1
ATOM 678 C CA . ALA A 1 82 ? 52.486 4.164 -26.191 1.00 33.34 82 ALA A CA 1
ATOM 679 C C . ALA A 1 82 ? 51.613 4.894 -27.240 1.00 33.34 82 ALA A C 1
ATOM 681 O O . ALA A 1 82 ? 50.917 4.296 -28.055 1.00 33.34 82 ALA A O 1
ATOM 682 N N . ALA A 1 83 ? 51.837 6.211 -27.346 1.00 43.69 83 ALA A N 1
ATOM 683 C CA . ALA A 1 83 ? 51.867 6.881 -28.648 1.00 43.69 83 ALA A CA 1
ATOM 684 C C . ALA A 1 83 ? 53.117 6.422 -29.434 1.00 43.69 83 ALA A C 1
ATOM 686 O O . ALA A 1 83 ? 54.180 6.244 -28.832 1.00 43.69 83 ALA A O 1
ATOM 687 N N . PRO A 1 84 ? 53.032 6.310 -30.771 1.00 41.03 84 PRO A N 1
ATOM 688 C CA . PRO A 1 84 ? 53.766 7.299 -31.552 1.00 41.03 84 PRO A CA 1
ATOM 689 C C . PRO A 1 84 ? 53.016 7.858 -32.773 1.00 41.03 84 PRO A C 1
ATOM 691 O O . PRO A 1 84 ? 52.179 7.227 -33.407 1.00 41.03 84 PRO A O 1
ATOM 694 N N . SER A 1 85 ? 53.405 9.101 -33.045 1.00 39.06 85 SER A N 1
ATOM 695 C CA . SER A 1 85 ? 53.306 9.952 -34.234 1.00 39.06 85 SER A CA 1
ATOM 696 C C . SER A 1 85 ? 52.904 9.350 -35.599 1.00 39.06 85 SER A C 1
ATOM 698 O O . SER A 1 85 ? 53.504 8.397 -36.082 1.00 39.06 85 SER A O 1
ATOM 700 N N . ALA A 1 86 ? 51.975 10.068 -36.246 1.00 43.28 86 ALA A N 1
ATOM 701 C CA . ALA A 1 86 ? 51.886 10.434 -37.669 1.00 43.28 86 ALA A CA 1
ATOM 702 C C . ALA A 1 86 ? 52.223 9.405 -38.774 1.00 43.28 86 ALA A C 1
ATOM 704 O O . ALA A 1 86 ? 53.387 9.163 -39.070 1.00 43.28 86 ALA A O 1
ATOM 705 N N . ALA A 1 87 ? 51.201 9.002 -39.541 1.00 34.97 87 ALA A N 1
ATOM 706 C CA . ALA A 1 87 ? 51.216 8.963 -41.013 1.00 34.97 87 ALA A CA 1
ATOM 707 C C . ALA A 1 87 ? 49.802 8.657 -41.544 1.00 34.97 87 ALA A C 1
ATOM 709 O O . ALA A 1 87 ? 49.107 7.787 -41.026 1.00 34.97 87 ALA A O 1
ATOM 710 N N . GLY A 1 88 ? 49.363 9.392 -42.569 1.00 46.09 88 GLY A N 1
ATOM 711 C CA . GLY A 1 88 ? 48.042 9.233 -43.174 1.00 46.09 88 GLY A CA 1
ATOM 712 C C . GLY A 1 88 ? 47.850 7.884 -43.869 1.00 46.09 88 GLY A C 1
ATOM 713 O O . GLY A 1 88 ? 48.721 7.429 -44.605 1.00 46.09 88 GLY A O 1
ATOM 714 N N . VAL A 1 89 ? 46.668 7.287 -43.698 1.00 33.12 89 VAL A N 1
ATOM 715 C CA . VAL A 1 89 ? 46.199 6.159 -44.510 1.00 33.12 89 VAL A CA 1
ATOM 716 C C . VAL A 1 89 ? 44.735 6.384 -44.879 1.00 33.12 89 VAL A C 1
ATOM 718 O O . VAL A 1 89 ? 43.900 6.755 -44.057 1.00 33.12 89 VAL A O 1
ATOM 721 N N . LYS A 1 90 ? 44.479 6.220 -46.176 1.00 36.66 90 LYS A N 1
ATOM 722 C CA . LYS A 1 90 ? 43.215 6.420 -46.882 1.00 36.66 90 LYS A CA 1
ATOM 723 C C . LYS A 1 90 ? 42.117 5.510 -46.332 1.00 36.66 90 LYS A C 1
ATOM 725 O O . LYS A 1 90 ? 42.369 4.348 -46.037 1.00 36.66 90 LYS A O 1
ATOM 730 N N . VAL A 1 91 ? 40.896 6.037 -46.298 1.00 40.34 91 VAL A N 1
ATOM 731 C CA . VAL A 1 91 ? 39.651 5.290 -46.077 1.00 40.34 91 VAL A CA 1
ATOM 732 C C . VAL A 1 91 ? 39.368 4.389 -47.285 1.00 40.34 91 VAL A C 1
ATOM 734 O O . VAL A 1 91 ? 39.309 4.903 -48.404 1.00 40.34 91 VAL A O 1
ATOM 737 N N . PRO A 1 92 ? 39.069 3.096 -47.081 1.00 36.00 92 PRO A N 1
ATOM 738 C CA . PRO A 1 92 ? 38.154 2.371 -47.941 1.00 36.00 92 PRO A CA 1
ATOM 739 C C . PRO A 1 92 ? 36.888 2.015 -47.155 1.00 36.00 92 PRO A C 1
ATOM 741 O O . PRO A 1 92 ? 36.931 1.374 -46.106 1.00 36.00 92 PRO A O 1
ATOM 744 N N . MET A 1 93 ? 35.737 2.410 -47.697 1.00 41.62 93 MET A N 1
ATOM 745 C CA . MET A 1 93 ? 34.472 1.742 -47.404 1.00 41.62 93 MET A CA 1
ATOM 746 C C . MET A 1 93 ? 34.607 0.256 -47.748 1.00 41.62 93 MET A C 1
ATOM 748 O O . MET A 1 93 ? 34.989 -0.080 -48.867 1.00 41.62 93 MET A O 1
ATOM 752 N N . CYS A 1 94 ? 34.204 -0.621 -46.835 1.00 28.64 94 CYS A N 1
ATOM 753 C CA . CYS A 1 94 ? 33.667 -1.928 -47.187 1.00 28.64 94 CYS A CA 1
ATOM 754 C C . CYS A 1 94 ? 32.476 -2.229 -46.284 1.00 28.64 94 CYS A C 1
ATOM 756 O O . CYS A 1 94 ? 32.516 -2.049 -45.070 1.00 28.64 94 CYS A O 1
ATOM 758 N N . ALA A 1 95 ? 31.392 -2.610 -46.947 1.00 40.41 95 ALA A N 1
ATOM 759 C CA . ALA A 1 95 ? 30.113 -2.960 -46.379 1.00 40.41 95 ALA A CA 1
ATOM 760 C C . ALA A 1 95 ? 30.112 -4.410 -45.889 1.00 40.41 95 ALA A C 1
ATOM 762 O O . ALA A 1 95 ? 30.593 -5.290 -46.601 1.00 40.41 95 ALA A O 1
A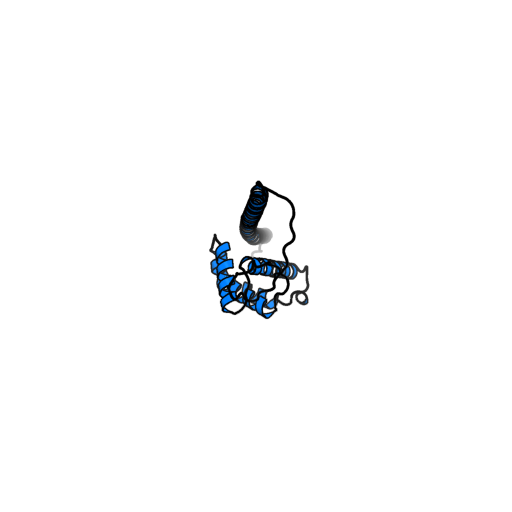TOM 763 N N . SER A 1 96 ? 29.471 -4.626 -44.740 1.00 44.34 96 SER A N 1
ATOM 764 C CA . SER A 1 96 ? 28.625 -5.770 -44.355 1.00 44.34 96 SER A CA 1
ATOM 765 C C . SER A 1 96 ? 28.900 -6.131 -42.908 1.00 44.34 96 SER A C 1
ATOM 767 O O . SER A 1 96 ? 29.956 -6.665 -42.619 1.00 44.34 96 SER A O 1
ATOM 769 N N . ASP A 1 97 ? 27.916 -5.914 -42.037 1.00 30.36 97 ASP A N 1
ATOM 770 C CA . ASP A 1 97 ? 27.829 -6.633 -40.770 1.00 30.36 97 ASP A CA 1
ATOM 771 C C . ASP A 1 97 ? 26.360 -6.896 -40.438 1.00 30.36 97 ASP A C 1
ATOM 773 O O . ASP A 1 97 ? 25.630 -6.048 -39.926 1.00 30.36 97 ASP A O 1
ATOM 777 N N . ASN A 1 98 ? 25.934 -8.120 -40.747 1.00 47.34 98 ASN A N 1
ATOM 778 C CA . ASN A 1 98 ? 24.914 -8.814 -39.978 1.00 47.34 98 ASN A CA 1
ATOM 779 C C . ASN A 1 98 ? 25.652 -9.616 -38.899 1.00 47.34 98 ASN A C 1
ATOM 781 O O . ASN A 1 98 ? 26.030 -10.760 -39.134 1.00 47.34 98 ASN A O 1
ATOM 785 N N . PHE A 1 99 ? 25.828 -9.046 -37.706 1.00 32.41 99 PHE A N 1
ATOM 786 C CA . PHE A 1 99 ? 25.971 -9.845 -36.491 1.00 32.41 99 PHE A CA 1
ATOM 787 C C . PHE A 1 99 ? 25.472 -9.080 -35.263 1.00 32.41 99 PHE A C 1
ATOM 789 O O . PHE A 1 99 ? 25.612 -7.868 -35.118 1.00 32.41 99 PHE A O 1
ATOM 796 N N . VAL A 1 100 ? 24.795 -9.828 -34.405 1.00 45.97 100 VAL A N 1
ATOM 797 C CA . VAL A 1 100 ? 23.876 -9.380 -33.367 1.00 45.97 100 VAL A CA 1
ATOM 798 C C . VAL A 1 100 ? 24.649 -8.818 -32.171 1.00 45.97 100 VAL A C 1
ATOM 800 O O . VAL A 1 100 ? 25.112 -9.572 -31.321 1.00 45.97 100 VAL A O 1
ATOM 803 N N . ALA A 1 101 ? 24.734 -7.492 -32.055 1.00 34.38 101 ALA A N 1
ATOM 804 C CA . ALA A 1 101 ? 25.222 -6.818 -30.852 1.00 34.38 101 ALA A CA 1
ATOM 805 C C . ALA A 1 101 ? 24.060 -6.106 -30.142 1.00 34.38 101 ALA A C 1
ATOM 807 O O . ALA A 1 101 ? 23.579 -5.042 -30.529 1.00 34.38 101 ALA A O 1
ATOM 808 N N . ARG A 1 102 ? 23.574 -6.765 -29.092 1.00 43.38 102 ARG A N 1
ATOM 809 C CA . ARG A 1 102 ? 22.534 -6.326 -28.160 1.00 43.38 102 ARG A CA 1
ATOM 810 C C . ARG A 1 102 ? 22.926 -4.979 -27.534 1.00 43.38 102 ARG A C 1
ATOM 812 O O . ARG A 1 102 ? 23.753 -4.927 -26.631 1.00 43.38 102 ARG A O 1
ATOM 819 N N . ALA A 1 103 ? 22.327 -3.899 -28.036 1.00 38.34 103 ALA A N 1
ATOM 820 C CA . ALA A 1 103 ? 22.550 -2.537 -27.559 1.00 38.34 103 ALA A CA 1
ATOM 821 C C . ALA A 1 103 ? 22.182 -2.371 -26.064 1.00 38.34 103 ALA A C 1
ATOM 823 O O . ALA A 1 103 ? 21.218 -2.995 -25.598 1.00 38.34 103 ALA A O 1
ATOM 824 N N . PRO A 1 104 ? 22.877 -1.497 -25.305 1.00 43.50 104 PRO A N 1
ATOM 825 C CA . PRO A 1 104 ? 22.517 -1.192 -23.926 1.00 43.50 104 PRO A CA 1
ATOM 826 C C . PRO A 1 104 ? 21.165 -0.475 -23.911 1.00 43.50 104 PRO A C 1
ATOM 828 O O . PRO A 1 104 ? 20.985 0.560 -24.556 1.00 43.50 104 PRO A O 1
ATOM 831 N N . CYS A 1 105 ? 20.188 -1.014 -23.176 1.00 36.88 105 CYS A N 1
ATOM 832 C CA . CYS A 1 105 ? 18.895 -0.360 -23.032 1.00 36.88 105 CYS A CA 1
ATOM 833 C C . CYS A 1 105 ? 19.043 0.913 -22.182 1.00 36.88 105 CYS A C 1
ATOM 835 O O . CYS A 1 105 ? 19.023 0.886 -20.952 1.00 36.88 105 CYS A O 1
ATOM 837 N N . PHE A 1 106 ? 19.161 2.065 -22.835 1.00 34.50 106 P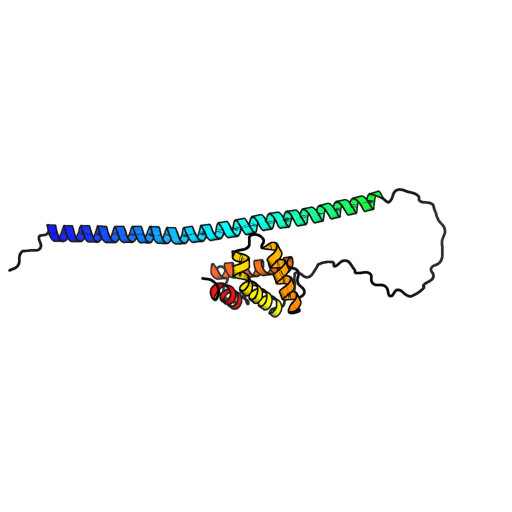HE A N 1
ATOM 838 C CA . PHE A 1 106 ? 19.014 3.356 -22.175 1.00 34.50 106 PHE A CA 1
ATOM 839 C C . PHE A 1 106 ? 17.551 3.515 -21.739 1.00 34.50 106 PHE A C 1
ATOM 841 O O . PHE A 1 106 ? 16.663 3.861 -22.521 1.00 34.50 106 PHE A O 1
ATOM 848 N N . LYS A 1 107 ? 17.271 3.189 -20.472 1.00 50.06 107 LYS A N 1
ATOM 849 C CA . LYS A 1 107 ? 15.932 3.259 -19.878 1.00 50.06 107 LYS A CA 1
ATOM 850 C C . LYS A 1 107 ? 15.493 4.716 -19.704 1.00 50.06 107 LYS A C 1
ATOM 852 O O . LYS A 1 107 ? 15.642 5.306 -18.641 1.00 50.06 107 LYS A O 1
ATOM 857 N N . LYS A 1 108 ? 14.845 5.269 -20.728 1.00 49.84 108 LYS A N 1
ATOM 858 C CA . LYS A 1 108 ? 13.877 6.369 -20.591 1.00 49.84 108 LYS A CA 1
ATOM 859 C C . LYS A 1 108 ? 12.538 5.911 -21.155 1.00 49.84 108 LYS A C 1
ATOM 861 O O . LYS A 1 108 ? 12.279 6.038 -22.349 1.00 49.84 108 LYS A O 1
ATOM 866 N N . ARG A 1 109 ? 11.675 5.344 -20.304 1.00 51.00 109 ARG A N 1
ATOM 867 C CA . ARG A 1 109 ? 10.272 5.087 -20.686 1.00 51.00 109 ARG A CA 1
ATOM 868 C C . ARG A 1 109 ? 9.268 5.067 -19.527 1.00 51.00 109 ARG A C 1
ATOM 870 O O . ARG A 1 109 ? 8.178 4.535 -19.686 1.00 51.00 109 ARG A O 1
ATOM 877 N N . SER A 1 110 ? 9.577 5.681 -18.384 1.00 53.72 110 SER A N 1
ATOM 878 C CA . SER A 1 110 ? 8.654 5.767 -17.237 1.00 53.72 110 SER A CA 1
ATOM 879 C C . SER A 1 110 ? 7.452 6.709 -17.447 1.00 53.72 110 SER A C 1
ATOM 881 O O . SER A 1 110 ? 6.492 6.624 -16.689 1.00 53.72 110 SER A O 1
ATOM 883 N N . LYS A 1 111 ? 7.440 7.570 -18.481 1.00 58.81 111 LYS A N 1
ATOM 884 C CA . LYS A 1 111 ? 6.418 8.633 -18.617 1.00 58.81 111 LYS A CA 1
ATOM 885 C C . LYS A 1 111 ? 5.092 8.254 -19.303 1.00 58.81 111 LYS A C 1
ATOM 887 O O . LYS A 1 111 ? 4.077 8.834 -18.941 1.00 58.81 111 LYS A O 1
ATOM 892 N N . ASN A 1 112 ? 5.036 7.285 -20.222 1.00 72.75 112 ASN A N 1
ATOM 893 C CA . ASN A 1 112 ? 3.822 7.051 -21.034 1.00 72.75 112 ASN A CA 1
ATOM 894 C C . ASN A 1 112 ? 3.118 5.737 -20.676 1.00 72.75 112 ASN A C 1
ATOM 896 O O . ASN A 1 112 ? 3.256 4.762 -21.409 1.00 72.75 112 ASN A O 1
ATOM 900 N N . TRP A 1 113 ? 2.389 5.693 -19.562 1.00 83.38 113 TRP A N 1
ATOM 901 C CA . TRP A 1 113 ? 1.482 4.579 -19.256 1.00 83.38 113 TRP A CA 1
ATOM 902 C C . TRP A 1 113 ? 0.144 4.778 -19.968 1.00 83.38 113 TRP A C 1
ATOM 904 O O . TRP A 1 113 ? -0.498 5.811 -19.777 1.00 83.38 113 TRP A O 1
ATOM 914 N N . LYS A 1 114 ? -0.292 3.804 -20.770 1.00 85.38 114 LYS A N 1
ATOM 915 C CA . LYS A 1 114 ? -1.633 3.841 -21.383 1.00 85.38 114 LYS A CA 1
ATOM 916 C C . LYS A 1 114 ? -2.698 3.462 -20.352 1.00 85.38 114 LYS A C 1
ATOM 918 O O . LYS A 1 114 ? -2.421 2.661 -19.462 1.00 85.38 114 LYS A O 1
ATOM 923 N N . ARG A 1 115 ? -3.938 3.952 -20.512 1.00 82.62 115 ARG A N 1
ATOM 924 C CA . ARG A 1 115 ? -5.065 3.598 -19.620 1.00 82.62 115 ARG A CA 1
ATOM 925 C C . ARG A 1 115 ? -5.214 2.081 -19.474 1.00 82.62 115 ARG A C 1
ATOM 927 O O . ARG A 1 115 ? -5.313 1.582 -18.362 1.00 82.62 115 ARG A O 1
ATOM 934 N N . SER A 1 116 ? -5.133 1.343 -20.581 1.00 85.06 116 SER A N 1
ATOM 935 C CA . SER A 1 116 ? -5.206 -0.122 -20.579 1.00 85.06 116 SER A CA 1
ATOM 936 C C . SER A 1 116 ? -4.069 -0.793 -19.800 1.00 85.06 116 SER A C 1
ATOM 938 O O . SER A 1 116 ? -4.316 -1.766 -19.097 1.00 85.06 116 SER A O 1
ATOM 940 N N . GLU A 1 117 ? -2.840 -0.272 -19.876 1.00 87.06 117 GLU A N 1
ATOM 941 C CA . GLU A 1 117 ? -1.694 -0.785 -19.108 1.00 87.06 117 GLU A CA 1
ATOM 942 C C . GLU A 1 117 ? -1.901 -0.567 -17.605 1.00 87.06 117 GLU A C 1
ATOM 944 O O . GLU A 1 117 ? -1.624 -1.455 -16.802 1.00 87.06 117 GLU A O 1
ATOM 949 N N . VAL A 1 118 ? -2.425 0.604 -17.229 1.00 86.94 118 VAL A N 1
ATOM 950 C CA . VAL A 1 118 ? -2.732 0.946 -15.835 1.00 86.94 118 VAL A CA 1
ATOM 951 C C . VAL A 1 118 ? -3.836 0.051 -15.280 1.00 86.94 118 VAL A C 1
ATOM 953 O O . VAL A 1 118 ? -3.683 -0.494 -14.193 1.00 86.94 118 VAL A O 1
ATOM 956 N N . LEU A 1 119 ? -4.912 -0.166 -16.036 1.00 87.62 119 LEU A N 1
ATOM 957 C CA . LEU A 1 119 ? -5.998 -1.056 -15.620 1.00 87.62 119 LEU A CA 1
ATOM 958 C C . LEU A 1 119 ? -5.522 -2.502 -15.436 1.00 87.62 119 LEU A C 1
ATOM 960 O O . LEU A 1 119 ? -5.914 -3.166 -14.479 1.00 87.62 119 LEU A O 1
ATOM 964 N N . GLN A 1 120 ? -4.640 -2.992 -16.311 1.00 89.12 120 GLN A N 1
ATOM 965 C CA . GLN A 1 120 ? -4.052 -4.322 -16.153 1.00 89.12 120 GLN A CA 1
ATOM 966 C C . GLN A 1 120 ? -3.150 -4.418 -14.921 1.00 89.12 120 GLN A C 1
ATOM 968 O O . GLN A 1 120 ? -3.227 -5.414 -14.202 1.00 89.12 120 GLN A O 1
ATOM 973 N N . LEU A 1 121 ? -2.340 -3.386 -14.658 1.00 88.81 121 LEU A N 1
ATOM 974 C CA . LEU A 1 121 ? -1.532 -3.289 -13.442 1.00 88.81 121 LEU A CA 1
ATOM 975 C C . LEU A 1 121 ? -2.423 -3.355 -12.197 1.00 88.81 121 LEU A C 1
ATOM 977 O O . LEU A 1 121 ? -2.137 -4.142 -11.299 1.00 88.81 121 LEU A O 1
ATOM 981 N N . ILE A 1 122 ? -3.520 -2.591 -12.172 1.00 87.75 122 ILE A N 1
ATOM 982 C CA . ILE A 1 122 ? -4.468 -2.581 -11.053 1.00 87.75 122 ILE A CA 1
ATOM 983 C C . ILE A 1 122 ? -5.102 -3.954 -10.850 1.00 87.75 122 ILE A C 1
ATOM 985 O O . ILE A 1 122 ? -5.117 -4.468 -9.733 1.00 87.75 122 ILE A O 1
ATOM 989 N N . LYS A 1 123 ? -5.553 -4.586 -11.935 1.00 88.94 123 LYS A N 1
ATOM 990 C CA . LYS A 1 123 ? -6.174 -5.909 -11.884 1.00 88.94 123 LYS A CA 1
ATOM 991 C C . LYS A 1 123 ? -5.226 -6.972 -11.319 1.00 88.94 123 LYS A C 1
ATOM 993 O O . LYS A 1 123 ? -5.576 -7.640 -10.353 1.00 88.94 123 LYS A O 1
ATOM 998 N N . ILE A 1 124 ? -4.026 -7.107 -11.890 1.00 88.88 124 ILE A N 1
ATOM 999 C CA . ILE A 1 124 ? -3.044 -8.114 -11.450 1.00 88.88 124 ILE A CA 1
ATOM 1000 C C . ILE A 1 124 ? -2.592 -7.826 -10.018 1.00 88.88 124 ILE A C 1
ATOM 1002 O O . ILE A 1 124 ? -2.434 -8.744 -9.216 1.00 88.88 124 ILE A O 1
ATOM 1006 N N . ARG A 1 125 ? -2.411 -6.549 -9.662 1.00 86.94 125 ARG A N 1
ATOM 1007 C CA . ARG A 1 125 ? -2.031 -6.197 -8.298 1.00 86.94 125 ARG A CA 1
ATOM 1008 C C . ARG A 1 125 ? -3.115 -6.591 -7.298 1.00 86.94 125 ARG A C 1
ATOM 1010 O O . ARG A 1 125 ? -2.755 -7.143 -6.263 1.00 86.94 125 ARG A O 1
ATOM 1017 N N . GLY A 1 126 ? -4.389 -6.370 -7.620 1.00 82.81 126 GLY A N 1
ATOM 1018 C CA . GLY A 1 126 ? -5.515 -6.847 -6.815 1.00 82.81 126 GLY A CA 1
ATOM 1019 C C . GLY A 1 126 ? -5.544 -8.374 -6.683 1.00 82.81 126 GLY A C 1
ATOM 1020 O O . GLY A 1 126 ? -5.704 -8.884 -5.581 1.00 82.81 126 GLY A O 1
ATOM 1021 N N . GLU A 1 127 ? -5.292 -9.114 -7.771 1.00 85.56 127 GLU A N 1
ATOM 1022 C CA . GLU A 1 127 ? -5.191 -10.590 -7.759 1.00 85.56 127 GLU A CA 1
ATOM 1023 C C . GLU A 1 127 ? -4.060 -11.100 -6.839 1.00 85.56 127 GLU A C 1
ATOM 1025 O O . GLU A 1 127 ? -4.153 -12.188 -6.277 1.00 85.56 127 GLU A O 1
ATOM 1030 N N . MET A 1 128 ? -2.994 -10.314 -6.658 1.00 82.06 128 MET A N 1
ATOM 1031 C CA . MET A 1 128 ? -1.834 -10.678 -5.837 1.00 82.06 128 MET A CA 1
ATOM 1032 C C . MET A 1 128 ? -1.864 -10.082 -4.414 1.00 82.06 128 MET A C 1
ATOM 1034 O O . MET A 1 128 ? -0.904 -10.295 -3.670 1.00 82.06 128 MET A O 1
ATOM 1038 N N . GLU A 1 129 ? -2.915 -9.352 -4.004 1.00 81.94 129 GLU A N 1
ATOM 1039 C CA . GLU A 1 129 ? -2.966 -8.622 -2.715 1.00 81.94 129 GLU A CA 1
ATOM 1040 C C . GLU A 1 129 ? -2.688 -9.492 -1.504 1.00 81.94 129 GLU A C 1
ATOM 1042 O O . GLU A 1 129 ? -1.846 -9.134 -0.684 1.00 81.94 129 GLU A O 1
ATOM 1047 N N . GLU A 1 130 ? -3.277 -10.677 -1.443 1.00 76.69 130 GLU A N 1
ATOM 1048 C CA . GLU A 1 130 ? -3.051 -11.601 -0.337 1.00 76.69 130 GLU A CA 1
ATOM 1049 C C . GLU A 1 130 ? -1.568 -12.001 -0.206 1.00 76.69 130 GLU A C 1
ATOM 1051 O O . GLU A 1 130 ? -1.013 -12.066 0.894 1.00 76.69 130 GLU A O 1
ATOM 1056 N N . ARG A 1 131 ? -0.883 -12.205 -1.338 1.00 75.31 131 ARG A N 1
ATOM 1057 C CA . ARG A 1 131 ? 0.549 -12.539 -1.368 1.00 75.31 131 ARG A CA 1
ATOM 1058 C C . ARG A 1 131 ? 1.404 -11.336 -0.996 1.00 75.31 131 ARG A C 1
ATOM 1060 O O . ARG A 1 131 ? 2.381 -11.486 -0.268 1.00 75.31 131 ARG A O 1
ATOM 1067 N N . PHE A 1 132 ? 1.027 -10.145 -1.453 1.00 75.06 132 PHE A N 1
ATOM 1068 C CA . PHE A 1 132 ? 1.687 -8.899 -1.072 1.00 75.06 132 PHE A CA 1
ATOM 1069 C C . PHE A 1 132 ? 1.509 -8.580 0.420 1.00 75.06 132 PHE A C 1
ATOM 1071 O O . PHE A 1 132 ? 2.435 -8.043 1.026 1.00 75.06 132 PHE A O 1
ATOM 1078 N N . ALA A 1 133 ? 0.370 -8.934 1.021 1.00 72.56 133 ALA A N 1
ATOM 1079 C CA . ALA A 1 133 ? 0.099 -8.754 2.444 1.00 72.56 133 ALA A CA 1
ATOM 1080 C C . ALA A 1 133 ? 0.885 -9.740 3.328 1.00 72.56 133 ALA A C 1
ATOM 1082 O O . ALA A 1 133 ? 1.396 -9.348 4.376 1.00 72.56 133 ALA A O 1
ATOM 1083 N N . LYS A 1 134 ? 1.018 -11.002 2.895 1.00 68.25 134 LYS A N 1
ATOM 1084 C CA . LYS A 1 134 ? 1.674 -12.079 3.662 1.00 68.25 134 LYS A CA 1
ATOM 1085 C C . LYS A 1 134 ? 3.188 -12.176 3.440 1.00 68.25 134 LYS A C 1
ATOM 1087 O O . LYS A 1 134 ? 3.896 -12.727 4.279 1.00 68.25 134 LYS A O 1
ATOM 1092 N N . SER A 1 135 ? 3.702 -11.675 2.315 1.00 67.19 135 SER A N 1
ATOM 1093 C CA . SER A 1 135 ? 5.115 -11.822 1.957 1.00 67.19 135 SER A CA 1
ATOM 1094 C C . SER A 1 135 ? 5.994 -10.726 2.552 1.00 67.19 135 SER A C 1
ATOM 1096 O O . SER A 1 135 ? 5.781 -9.535 2.332 1.00 67.19 135 SER A O 1
ATOM 1098 N N . ILE A 1 136 ? 7.066 -11.153 3.221 1.00 58.44 136 ILE A N 1
ATOM 1099 C CA . ILE A 1 136 ? 8.159 -10.285 3.680 1.00 58.44 136 ILE A CA 1
ATOM 1100 C C . ILE A 1 136 ? 9.018 -9.821 2.484 1.00 58.44 136 ILE A C 1
ATOM 1102 O O . ILE A 1 136 ? 9.597 -8.740 2.515 1.00 58.44 136 ILE A O 1
ATOM 1106 N N . ARG A 1 137 ? 9.057 -10.586 1.379 1.00 60.78 137 ARG A N 1
ATOM 1107 C CA . ARG A 1 137 ? 9.864 -10.288 0.179 1.00 60.78 137 ARG A CA 1
ATOM 1108 C C . ARG A 1 137 ? 9.001 -9.779 -0.978 1.00 60.78 137 ARG A C 1
ATOM 1110 O O . ARG A 1 137 ? 8.852 -10.437 -2.007 1.00 60.78 137 ARG A O 1
ATOM 1117 N N . ARG A 1 138 ? 8.449 -8.572 -0.829 1.00 69.19 138 ARG A N 1
ATOM 1118 C CA . ARG A 1 138 ? 7.589 -7.923 -1.848 1.00 69.19 138 ARG A CA 1
ATOM 1119 C C . ARG A 1 138 ? 8.346 -7.528 -3.129 1.00 69.19 138 ARG A C 1
ATOM 1121 O O . ARG A 1 138 ? 7.722 -7.361 -4.170 1.00 69.19 138 ARG A O 1
ATOM 1128 N N . ALA A 1 139 ? 9.677 -7.454 -3.067 1.00 71.38 139 ALA A N 1
ATOM 1129 C CA . ALA A 1 139 ? 10.598 -7.282 -4.197 1.00 71.38 139 ALA A CA 1
ATOM 1130 C C . ALA A 1 139 ? 10.314 -8.228 -5.369 1.00 71.38 139 ALA A C 1
ATOM 1132 O O . ALA A 1 139 ? 10.131 -7.811 -6.512 1.00 71.38 139 ALA A O 1
ATOM 1133 N N . ALA A 1 140 ? 10.280 -9.522 -5.043 1.00 75.62 140 ALA A N 1
ATOM 1134 C CA . ALA A 1 140 ? 10.141 -10.602 -6.002 1.00 75.62 140 ALA A CA 1
ATOM 1135 C C . ALA A 1 140 ? 8.742 -10.579 -6.615 1.00 75.62 140 ALA A C 1
ATOM 1137 O O . ALA A 1 140 ? 8.606 -10.719 -7.824 1.00 75.62 140 ALA A O 1
ATOM 1138 N N . LEU A 1 141 ? 7.729 -10.250 -5.807 1.00 82.00 141 LEU A N 1
ATOM 1139 C CA . LEU A 1 141 ? 6.348 -10.125 -6.263 1.00 82.00 141 LEU A CA 1
ATOM 1140 C C . LEU A 1 141 ? 6.166 -9.010 -7.299 1.00 82.00 141 LEU A C 1
ATOM 1142 O O . LEU A 1 141 ? 5.366 -9.166 -8.214 1.00 82.00 141 LEU A O 1
ATOM 1146 N N . TRP A 1 142 ? 6.914 -7.904 -7.212 1.00 83.19 142 TRP A N 1
ATOM 1147 C CA . TRP A 1 142 ? 6.907 -6.886 -8.271 1.00 83.19 142 TRP A CA 1
ATOM 1148 C C . TRP A 1 142 ? 7.564 -7.382 -9.562 1.00 83.19 142 TRP A C 1
ATOM 1150 O O . TRP A 1 142 ? 7.128 -7.008 -10.651 1.00 83.19 142 TRP A O 1
ATOM 1160 N N . GLY A 1 143 ? 8.591 -8.228 -9.453 1.00 84.25 143 GLY A N 1
ATOM 1161 C CA . GLY A 1 143 ? 9.187 -8.928 -10.591 1.00 84.25 143 GLY A CA 1
ATOM 1162 C C . GLY A 1 143 ? 8.211 -9.909 -11.243 1.00 84.25 143 GLY A C 1
ATOM 1163 O O . GLY A 1 143 ? 8.015 -9.858 -12.453 1.00 84.25 143 GLY A O 1
ATOM 1164 N N . GLU A 1 144 ? 7.537 -10.733 -10.441 1.00 87.12 144 GLU A N 1
ATOM 1165 C CA . GLU A 1 144 ? 6.491 -11.658 -10.893 1.00 87.12 144 GLU A CA 1
ATOM 1166 C C . GLU A 1 144 ? 5.323 -10.910 -11.540 1.00 87.12 144 GLU A C 1
ATOM 1168 O O . GLU A 1 144 ? 4.894 -11.255 -12.637 1.00 87.12 144 GLU A O 1
ATOM 1173 N N . LEU A 1 145 ? 4.849 -9.829 -10.917 1.00 89.25 145 LEU A N 1
ATOM 1174 C CA . LEU A 1 145 ? 3.794 -8.985 -11.471 1.00 89.25 145 LEU A CA 1
ATOM 1175 C C . LEU A 1 145 ? 4.199 -8.402 -12.830 1.00 89.25 145 LEU A C 1
ATOM 1177 O O . LEU A 1 145 ? 3.388 -8.362 -13.755 1.00 89.25 145 LEU A O 1
ATOM 1181 N N . ALA A 1 146 ? 5.451 -7.963 -12.968 1.00 88.25 146 ALA A N 1
ATOM 1182 C CA . ALA A 1 146 ? 5.978 -7.479 -14.237 1.00 88.25 146 ALA A CA 1
ATOM 1183 C C . ALA A 1 146 ? 6.060 -8.588 -15.296 1.00 88.25 146 ALA A C 1
ATOM 1185 O O . ALA A 1 146 ? 5.812 -8.319 -16.471 1.00 88.25 146 ALA A O 1
ATOM 1186 N N . GLU A 1 147 ? 6.349 -9.829 -14.903 1.00 90.12 147 GLU A N 1
ATOM 1187 C CA . GLU A 1 147 ? 6.296 -10.987 -15.800 1.00 90.12 147 GLU A CA 1
ATOM 1188 C C . GLU A 1 147 ? 4.865 -11.264 -16.279 1.00 90.12 147 GLU A C 1
ATOM 1190 O O . GLU A 1 147 ? 4.626 -11.442 -17.474 1.00 90.12 147 GLU A O 1
ATOM 1195 N N . VAL A 1 148 ? 3.890 -11.208 -15.368 1.00 89.81 148 VAL A N 1
ATOM 1196 C CA . VAL A 1 148 ? 2.467 -11.366 -15.704 1.00 89.81 148 VAL A CA 1
ATOM 1197 C C . VAL A 1 148 ? 1.981 -10.221 -16.599 1.00 89.81 148 VAL A C 1
ATOM 1199 O O . VAL A 1 148 ? 1.211 -10.441 -17.530 1.00 89.81 148 VAL A O 1
ATOM 1202 N N . LEU A 1 149 ? 2.445 -8.989 -16.386 1.00 89.25 149 LEU A N 1
ATOM 1203 C CA . LEU A 1 149 ? 2.162 -7.881 -17.302 1.00 89.25 149 LEU A CA 1
ATOM 1204 C C . LEU A 1 149 ? 2.787 -8.108 -18.680 1.00 89.25 149 LEU A C 1
ATOM 1206 O O . LEU A 1 149 ? 2.155 -7.834 -19.703 1.00 89.25 149 LEU A O 1
ATOM 1210 N N . ARG A 1 150 ? 4.005 -8.653 -18.722 1.00 88.75 150 ARG A N 1
ATOM 1211 C CA . ARG A 1 150 ? 4.711 -8.948 -19.968 1.00 88.75 150 ARG A CA 1
ATOM 1212 C C . ARG A 1 150 ? 3.999 -10.012 -20.790 1.00 88.75 150 ARG A C 1
ATOM 1214 O O . ARG A 1 150 ? 3.904 -9.842 -22.006 1.00 88.75 150 ARG A O 1
ATOM 1221 N N . SER A 1 151 ? 3.448 -11.045 -20.151 1.00 89.38 151 SER A N 1
ATOM 1222 C CA . SER A 1 151 ? 2.650 -12.069 -20.837 1.00 89.38 151 SER A CA 1
ATOM 1223 C C . SER A 1 151 ? 1.357 -11.502 -21.435 1.00 89.38 151 SER A C 1
ATOM 1225 O O . SER A 1 151 ? 0.907 -11.968 -22.478 1.00 89.38 151 SER A O 1
ATOM 1227 N N . ARG A 1 152 ? 0.815 -10.423 -20.856 1.00 85.88 152 ARG A N 1
ATOM 1228 C CA . ARG A 1 152 ? -0.328 -9.667 -21.399 1.00 85.88 152 ARG A CA 1
ATOM 1229 C C . ARG A 1 152 ? 0.069 -8.558 -22.389 1.00 85.88 152 ARG A C 1
ATOM 1231 O O . ARG A 1 152 ? -0.752 -7.715 -22.749 1.00 85.88 152 ARG A O 1
ATOM 1238 N N . GLY A 1 153 ? 1.325 -8.550 -22.842 1.00 84.25 153 GLY A N 1
ATOM 1239 C CA . GLY A 1 153 ? 1.843 -7.628 -23.858 1.00 84.25 153 GLY A CA 1
ATOM 1240 C C . GLY A 1 153 ? 2.374 -6.295 -23.318 1.00 84.25 153 GLY A C 1
ATOM 1241 O O . GLY A 1 153 ? 2.821 -5.453 -24.098 1.00 84.25 153 GLY A O 1
ATOM 1242 N N . VAL A 1 154 ? 2.380 -6.091 -21.998 1.00 85.50 154 VAL A N 1
ATOM 1243 C CA . VAL A 1 154 ? 2.859 -4.862 -21.354 1.00 85.50 154 VAL A CA 1
ATOM 1244 C C . VAL A 1 154 ? 4.321 -5.034 -20.939 1.00 85.50 154 VAL A C 1
ATOM 1246 O O . VAL A 1 154 ? 4.645 -5.644 -19.924 1.00 85.50 154 VAL A O 1
ATOM 1249 N N . ARG A 1 155 ? 5.249 -4.484 -21.730 1.00 85.31 155 ARG A N 1
ATOM 1250 C CA . ARG A 1 155 ? 6.696 -4.568 -21.456 1.00 85.31 155 ARG A CA 1
ATOM 1251 C C . ARG A 1 155 ? 7.133 -3.515 -20.436 1.00 85.31 155 ARG A C 1
ATOM 1253 O O . ARG A 1 155 ? 7.620 -2.447 -20.812 1.00 85.31 155 ARG A O 1
ATOM 1260 N N . ARG A 1 156 ? 6.943 -3.817 -19.151 1.00 82.06 156 ARG A N 1
ATOM 1261 C CA . ARG A 1 156 ? 7.373 -2.987 -18.014 1.00 82.06 156 ARG A CA 1
ATOM 1262 C C . ARG A 1 156 ? 8.190 -3.814 -17.031 1.00 82.06 156 ARG A C 1
ATOM 1264 O O . ARG A 1 156 ? 7.942 -5.004 -16.873 1.00 82.06 156 ARG A O 1
ATOM 1271 N N . ASP A 1 157 ? 9.156 -3.177 -16.380 1.00 82.38 157 ASP A N 1
ATOM 1272 C CA . ASP A 1 157 ? 9.953 -3.811 -15.324 1.00 82.38 157 ASP A CA 1
ATOM 1273 C C . ASP A 1 157 ? 9.245 -3.698 -13.966 1.00 82.38 157 ASP A C 1
ATOM 1275 O O . ASP A 1 157 ? 8.449 -2.778 -13.755 1.00 82.38 157 ASP A O 1
ATOM 1279 N N . GLY A 1 158 ? 9.586 -4.570 -13.010 1.00 79.88 158 GLY A N 1
ATOM 1280 C CA . GLY A 1 158 ? 8.999 -4.553 -11.659 1.00 79.88 158 GLY A CA 1
ATOM 1281 C C . GLY A 1 158 ? 9.110 -3.190 -10.974 1.00 79.88 158 GLY A C 1
ATOM 1282 O O . GLY A 1 158 ? 8.134 -2.697 -10.410 1.00 79.88 158 GLY A O 1
ATOM 1283 N N . LYS A 1 159 ? 10.252 -2.510 -11.147 1.00 79.88 159 LYS A N 1
ATOM 1284 C CA . LYS A 1 159 ? 10.465 -1.141 -10.658 1.00 79.88 159 LYS A CA 1
ATOM 1285 C C . LYS A 1 159 ? 9.454 -0.142 -11.235 1.00 79.88 159 LYS A C 1
ATOM 1287 O O . LYS A 1 159 ? 8.865 0.639 -10.499 1.00 79.88 159 LYS A O 1
ATOM 1292 N N . GLN A 1 160 ? 9.204 -0.195 -12.544 1.00 81.81 160 GLN A N 1
ATOM 1293 C CA . GLN A 1 160 ? 8.262 0.716 -13.204 1.00 81.81 160 GLN A CA 1
ATOM 1294 C C . GLN A 1 160 ? 6.821 0.455 -12.758 1.00 81.81 160 GLN A C 1
ATOM 1296 O O . GLN A 1 160 ? 6.044 1.395 -12.605 1.00 81.81 160 GLN A O 1
ATOM 1301 N N . CYS A 1 161 ? 6.466 -0.818 -12.564 1.00 85.31 161 CYS A N 1
ATOM 1302 C CA . CYS A 1 161 ? 5.147 -1.215 -12.077 1.00 85.31 161 CYS A CA 1
ATOM 1303 C C . CYS A 1 161 ? 4.906 -0.687 -10.659 1.00 85.31 161 CYS A C 1
ATOM 1305 O O . CYS A 1 161 ? 3.840 -0.137 -10.390 1.00 85.31 161 CYS A O 1
ATOM 1307 N N . ARG A 1 162 ? 5.921 -0.777 -9.792 1.00 83.62 162 ARG A N 1
ATOM 1308 C CA . ARG A 1 162 ? 5.896 -0.235 -8.430 1.00 83.62 162 ARG A CA 1
ATOM 1309 C C . ARG A 1 162 ? 5.754 1.287 -8.415 1.00 83.62 162 ARG A C 1
ATOM 1311 O O . ARG A 1 162 ? 4.801 1.780 -7.829 1.00 83.62 162 ARG A O 1
ATOM 1318 N N . GLU A 1 163 ? 6.634 2.020 -9.102 1.00 81.62 163 GLU A N 1
ATOM 1319 C CA . GLU A 1 163 ? 6.575 3.493 -9.175 1.00 81.62 163 GLU A CA 1
ATOM 1320 C C . GLU A 1 163 ? 5.203 3.980 -9.668 1.00 81.62 163 GLU A C 1
ATOM 1322 O O . GLU A 1 163 ? 4.629 4.939 -9.148 1.00 81.62 163 GLU A O 1
ATOM 1327 N N . LYS A 1 164 ? 4.642 3.300 -10.678 1.00 85.19 164 LYS A N 1
ATOM 1328 C CA . LYS A 1 164 ? 3.313 3.639 -11.186 1.00 85.19 164 LYS A CA 1
ATOM 1329 C C . LYS A 1 164 ? 2.223 3.351 -10.158 1.00 85.19 164 LYS A C 1
ATOM 1331 O O . LYS A 1 164 ? 1.317 4.168 -10.019 1.00 85.19 164 LYS A O 1
ATOM 1336 N N . TRP A 1 165 ? 2.306 2.221 -9.463 1.00 84.44 165 TRP A N 1
ATOM 1337 C CA . TRP A 1 165 ? 1.367 1.851 -8.410 1.00 84.44 165 TRP A CA 1
ATOM 1338 C C . TRP A 1 165 ? 1.395 2.831 -7.233 1.00 84.44 165 TRP A C 1
ATOM 1340 O O . TRP A 1 165 ? 0.338 3.270 -6.798 1.00 84.44 165 TRP A O 1
ATOM 1350 N N . GLU A 1 166 ? 2.576 3.245 -6.768 1.00 81.50 166 GLU A N 1
ATOM 1351 C CA . GLU A 1 166 ? 2.717 4.253 -5.705 1.00 81.50 166 GLU A CA 1
ATOM 1352 C C . GLU A 1 166 ? 2.073 5.579 -6.098 1.00 81.50 166 GLU A C 1
ATOM 1354 O O . GLU A 1 166 ? 1.328 6.163 -5.315 1.00 81.50 166 GLU A O 1
ATOM 1359 N N . LYS A 1 167 ? 2.285 6.024 -7.342 1.00 81.62 167 LYS A N 1
ATOM 1360 C CA . LYS A 1 167 ? 1.639 7.237 -7.845 1.00 81.62 167 LYS A CA 1
ATOM 1361 C C . LYS A 1 167 ? 0.110 7.117 -7.846 1.00 81.62 167 LYS A C 1
ATOM 1363 O O . LYS A 1 167 ? -0.566 8.049 -7.428 1.00 81.62 167 LYS A O 1
ATOM 1368 N N . LEU A 1 168 ? -0.426 5.978 -8.287 1.00 82.31 168 LEU A N 1
ATOM 1369 C CA . LEU A 1 168 ? -1.872 5.719 -8.280 1.00 82.31 168 LEU A CA 1
ATOM 1370 C C . LEU A 1 168 ? -2.440 5.685 -6.856 1.00 82.31 168 LEU A C 1
ATOM 1372 O O . LEU A 1 168 ? -3.504 6.244 -6.617 1.00 82.31 168 LEU A O 1
ATOM 1376 N N . MET A 1 169 ? -1.725 5.068 -5.912 1.00 80.44 169 MET A N 1
ATOM 1377 C CA . MET A 1 169 ? -2.133 5.004 -4.506 1.00 80.44 169 MET A CA 1
ATOM 1378 C C . MET A 1 169 ? -2.059 6.364 -3.813 1.00 80.44 169 MET A C 1
ATOM 1380 O O . MET A 1 169 ? -2.938 6.683 -3.021 1.00 80.44 169 MET A O 1
ATOM 1384 N N . SER A 1 170 ? -1.055 7.182 -4.133 1.00 77.25 170 SER A N 1
ATOM 1385 C CA . SER A 1 170 ? -0.968 8.562 -3.648 1.00 77.25 170 SER A CA 1
ATOM 1386 C C . SER A 1 170 ? -2.143 9.395 -4.159 1.00 77.25 170 SER A C 1
ATOM 1388 O O . SER A 1 170 ? -2.797 10.067 -3.371 1.00 77.25 170 SER A O 1
ATOM 1390 N N . GLU A 1 171 ? -2.463 9.305 -5.455 1.00 69.81 171 GLU A N 1
ATOM 1391 C CA . GLU A 1 171 ? -3.635 9.975 -6.036 1.00 69.81 171 GLU A CA 1
ATOM 1392 C C . GLU A 1 171 ? -4.949 9.457 -5.427 1.00 69.81 171 GLU A C 1
ATOM 1394 O O . GLU A 1 171 ? -5.883 10.229 -5.236 1.00 69.81 171 GLU A O 1
ATOM 1399 N N . TYR A 1 172 ? -5.027 8.166 -5.097 1.00 74.94 172 TYR A N 1
ATOM 1400 C CA . TYR A 1 172 ? -6.166 7.572 -4.400 1.00 74.94 172 TYR A CA 1
ATOM 1401 C C . TYR A 1 172 ? -6.308 8.101 -2.966 1.00 74.94 172 TYR A C 1
ATOM 1403 O O . TYR A 1 172 ? -7.403 8.517 -2.594 1.00 74.94 172 TYR A O 1
ATOM 1411 N N . LYS A 1 173 ? -5.217 8.149 -2.186 1.00 72.88 173 LYS A N 1
ATOM 1412 C CA . LYS A 1 173 ? -5.210 8.662 -0.804 1.00 72.88 173 LYS A CA 1
ATOM 1413 C C . LYS A 1 173 ? -5.636 10.132 -0.761 1.00 72.88 173 LYS A C 1
ATOM 1415 O O . LYS A 1 173 ? -6.505 10.477 0.029 1.00 72.88 173 LYS A O 1
ATOM 1420 N N . ASP A 1 174 ? -5.145 10.957 -1.689 1.00 71.38 174 ASP A N 1
ATOM 1421 C CA . ASP A 1 174 ? -5.567 12.360 -1.824 1.00 71.38 174 ASP A CA 1
ATOM 1422 C C . ASP A 1 174 ? -7.088 12.508 -2.033 1.00 71.38 174 ASP A C 1
ATOM 1424 O O . ASP A 1 174 ? -7.700 13.450 -1.529 1.00 71.38 174 ASP A O 1
ATOM 1428 N N . VAL A 1 175 ? -7.709 11.599 -2.793 1.00 70.25 175 VAL A N 1
ATOM 1429 C CA . VAL A 1 175 ? -9.161 11.616 -3.040 1.00 70.25 175 VAL A CA 1
ATOM 1430 C C . VAL A 1 175 ? -9.941 11.113 -1.823 1.00 70.25 175 VAL A C 1
ATOM 1432 O O . VAL A 1 175 ? -10.993 11.668 -1.510 1.00 70.25 175 VAL A O 1
ATOM 1435 N N . VAL A 1 176 ? -9.442 10.088 -1.122 1.00 68.50 176 VAL A N 1
ATOM 1436 C CA . VAL A 1 176 ? -10.068 9.569 0.111 1.00 68.50 176 VAL A CA 1
ATOM 1437 C C . VAL A 1 176 ? -10.018 10.603 1.240 1.00 68.50 176 VAL A C 1
ATOM 1439 O O . VAL A 1 176 ? -11.012 10.788 1.932 1.00 68.50 176 VAL A O 1
ATOM 1442 N N . GLU A 1 177 ? -8.911 11.333 1.380 1.00 68.69 177 GLU A N 1
ATOM 1443 C CA . GLU A 1 177 ? -8.737 12.401 2.376 1.00 68.69 177 GLU A CA 1
ATOM 1444 C C . GLU A 1 177 ? -9.474 13.707 2.017 1.00 68.69 177 GLU A C 1
ATOM 1446 O O . GLU A 1 177 ? -9.364 14.702 2.731 1.00 68.69 177 GLU A O 1
ATOM 1451 N N . GLY A 1 178 ? -10.201 13.748 0.894 1.00 66.06 178 GLY A N 1
ATOM 1452 C CA . GLY A 1 178 ? -10.944 14.932 0.449 1.00 66.06 178 GLY A CA 1
ATOM 1453 C C . GLY A 1 178 ? -10.070 16.078 -0.075 1.00 66.06 178 GLY A C 1
ATOM 1454 O O . GLY A 1 178 ? -10.585 17.161 -0.350 1.00 66.06 178 GLY A O 1
ATOM 1455 N N . LYS A 1 179 ? -8.761 15.854 -0.260 1.00 61.47 179 LYS A N 1
ATOM 1456 C CA . LYS A 1 179 ? -7.815 16.831 -0.832 1.00 61.47 179 LYS A CA 1
ATOM 1457 C C . LYS A 1 179 ? -8.001 17.012 -2.343 1.00 61.47 179 LYS A C 1
ATOM 1459 O O . LYS A 1 179 ? -7.600 18.040 -2.885 1.00 61.47 179 LYS A O 1
ATOM 1464 N N . LYS A 1 180 ? -8.599 16.028 -3.028 1.00 60.56 180 LYS A N 1
ATOM 1465 C CA . LYS A 1 180 ? -8.968 16.069 -4.455 1.00 60.56 180 LYS A CA 1
ATOM 1466 C C . LYS A 1 180 ? -10.383 15.549 -4.680 1.00 60.56 180 LYS A C 1
ATOM 1468 O O . LYS A 1 180 ? -10.843 14.656 -3.971 1.00 60.56 180 LYS A O 1
ATOM 1473 N N . GLN A 1 181 ? -11.069 16.068 -5.698 1.00 59.16 181 GLN A N 1
ATOM 1474 C CA . GLN A 1 181 ? -12.396 15.570 -6.056 1.00 59.16 181 GLN A CA 1
ATOM 1475 C C . GLN A 1 181 ? -12.284 14.217 -6.776 1.00 59.16 181 GLN A C 1
ATOM 1477 O O . GLN A 1 181 ? -11.336 13.971 -7.520 1.00 59.16 181 GLN A O 1
ATOM 1482 N N . LYS A 1 182 ? -13.284 13.336 -6.614 1.00 58.25 182 LYS A N 1
ATOM 1483 C CA . LYS A 1 182 ? -13.324 12.014 -7.282 1.00 58.25 182 LYS A CA 1
ATOM 1484 C C . LYS A 1 182 ? -13.202 12.087 -8.814 1.00 58.25 182 LYS A C 1
ATOM 1486 O O . LYS A 1 182 ? -12.778 11.110 -9.422 1.00 58.25 182 LYS A O 1
ATOM 1491 N N . GLY A 1 183 ? -13.547 13.223 -9.426 1.00 56.75 183 GLY A N 1
ATOM 1492 C CA . GLY A 1 183 ? -13.402 13.462 -10.867 1.00 56.75 183 GLY A CA 1
ATOM 1493 C C . GLY A 1 183 ? -11.961 13.693 -11.341 1.00 56.75 183 GLY A C 1
ATOM 1494 O O . GLY A 1 183 ? -11.682 13.488 -12.519 1.00 56.75 183 GLY A O 1
ATOM 1495 N N . ASP A 1 184 ? -11.039 14.051 -10.441 1.00 57.88 184 ASP A N 1
ATOM 1496 C CA . ASP A 1 184 ? -9.650 14.380 -10.794 1.00 57.88 184 ASP A CA 1
ATOM 1497 C C . ASP A 1 184 ? -8.756 13.141 -10.941 1.00 57.88 184 ASP A C 1
ATOM 1499 O O . ASP A 1 184 ? -7.696 13.205 -11.568 1.00 57.88 184 ASP A O 1
ATOM 1503 N N . SER A 1 185 ? -9.173 11.993 -10.390 1.00 61.06 185 SER A N 1
ATOM 1504 C CA . SER A 1 185 ? -8.456 10.723 -10.520 1.00 61.06 185 SER A CA 1
ATOM 1505 C C . SER A 1 185 ? -9.239 9.747 -11.407 1.00 61.06 185 SER A C 1
ATOM 1507 O O . SER A 1 185 ? -10.157 9.068 -10.942 1.00 61.06 185 SER A O 1
ATOM 1509 N N . PRO A 1 186 ? -8.868 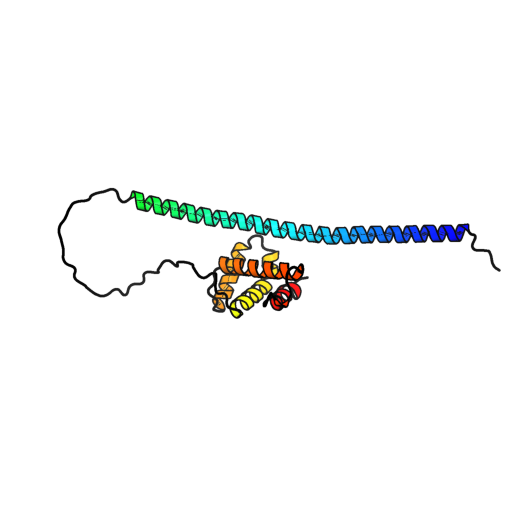9.605 -12.693 1.00 68.75 186 PRO A N 1
ATOM 1510 C CA . PRO A 1 186 ? -9.624 8.814 -13.664 1.00 68.75 186 PRO A CA 1
ATOM 1511 C C . PRO A 1 186 ? -9.541 7.294 -13.442 1.00 68.75 186 PRO A C 1
ATOM 1513 O O . PRO A 1 186 ? -10.104 6.553 -14.248 1.00 68.75 186 PRO A O 1
ATOM 1516 N N . TYR A 1 187 ? -8.811 6.846 -12.413 1.00 72.12 187 TYR A N 1
ATOM 1517 C CA . TYR A 1 187 ? -8.641 5.444 -12.014 1.00 72.12 187 TYR A CA 1
ATOM 1518 C C . TYR A 1 187 ? -9.198 5.153 -10.615 1.00 72.12 187 TYR A C 1
ATOM 1520 O O . TYR A 1 187 ? -9.061 4.033 -10.127 1.00 72.12 187 TYR A O 1
ATOM 1528 N N . PHE A 1 188 ? -9.771 6.154 -9.936 1.00 71.38 188 PHE A N 1
ATOM 1529 C CA . PHE A 1 188 ? -10.275 5.996 -8.575 1.00 71.38 188 PHE A CA 1
ATOM 1530 C C . PHE A 1 188 ? -11.336 4.888 -8.450 1.00 71.38 188 PHE A C 1
ATOM 1532 O O . PHE A 1 188 ? -11.194 4.078 -7.538 1.00 71.38 188 PHE A O 1
ATOM 1539 N N . PRO A 1 189 ? -12.344 4.769 -9.341 1.00 73.19 189 PRO A N 1
ATOM 1540 C CA . PRO A 1 189 ? -13.331 3.691 -9.257 1.00 73.19 189 PRO A CA 1
ATOM 1541 C C . PRO A 1 189 ? -12.708 2.299 -9.397 1.00 73.19 189 PRO A C 1
ATOM 1543 O O . PRO A 1 189 ? -13.067 1.387 -8.660 1.00 73.19 189 PRO A O 1
ATOM 1546 N N . GLU A 1 190 ? -11.752 2.128 -10.311 1.00 75.75 190 GLU A N 1
ATOM 1547 C CA . GLU A 1 190 ? -11.101 0.839 -10.548 1.00 75.75 190 GLU A CA 1
ATOM 1548 C C . GLU A 1 190 ? -10.106 0.474 -9.438 1.00 75.75 190 GLU A C 1
ATOM 1550 O O . GLU A 1 190 ? -9.986 -0.700 -9.090 1.00 75.75 190 GLU A O 1
ATOM 1555 N N . LEU A 1 191 ? -9.425 1.465 -8.852 1.00 73.81 191 LEU A N 1
ATOM 1556 C CA . LEU A 1 191 ? -8.604 1.289 -7.650 1.00 73.81 191 LEU A CA 1
ATOM 1557 C C . LEU A 1 191 ? -9.475 0.933 -6.445 1.00 73.81 191 LEU A C 1
ATOM 1559 O O . LEU A 1 191 ? -9.178 -0.033 -5.750 1.00 73.81 191 LEU A O 1
ATOM 1563 N N . TRP A 1 192 ? -10.572 1.663 -6.239 1.00 72.06 192 TRP A N 1
ATOM 1564 C CA . TRP A 1 192 ? -11.534 1.402 -5.172 1.00 72.06 192 TRP A CA 1
ATOM 1565 C C . TRP A 1 192 ? -12.115 -0.007 -5.290 1.00 72.06 192 TRP A C 1
ATOM 1567 O O . TRP A 1 192 ? -12.062 -0.761 -4.328 1.00 72.06 192 TRP A O 1
ATOM 1577 N N . ALA A 1 193 ? -12.587 -0.414 -6.471 1.00 74.94 193 ALA A N 1
ATOM 1578 C CA . ALA A 1 193 ? -13.107 -1.763 -6.688 1.00 74.94 193 ALA A CA 1
ATOM 1579 C C . ALA A 1 193 ? -12.032 -2.837 -6.458 1.00 74.94 193 ALA A C 1
ATOM 1581 O O . ALA A 1 193 ? -12.259 -3.808 -5.743 1.00 74.94 193 ALA A O 1
ATOM 1582 N N . ALA A 1 194 ? -10.821 -2.655 -6.995 1.00 69.12 194 ALA A N 1
ATOM 1583 C CA . ALA A 1 194 ? -9.753 -3.638 -6.836 1.00 69.12 194 ALA A CA 1
ATOM 1584 C C . ALA A 1 194 ? -9.275 -3.806 -5.384 1.00 69.12 194 ALA A C 1
ATOM 1586 O O . ALA A 1 194 ? -8.847 -4.907 -5.033 1.00 69.12 194 ALA A O 1
ATOM 1587 N N . LEU A 1 195 ? -9.339 -2.743 -4.575 1.00 66.31 195 LEU A N 1
ATOM 1588 C CA . LEU A 1 195 ? -8.866 -2.715 -3.189 1.00 66.31 195 LEU A CA 1
ATOM 1589 C C . LEU A 1 195 ? -9.969 -3.020 -2.163 1.00 66.31 195 LEU A C 1
ATOM 1591 O O . LEU A 1 195 ? -9.676 -3.663 -1.162 1.00 66.31 195 LEU A O 1
ATOM 1595 N N . MET A 1 196 ? -11.218 -2.609 -2.413 1.00 63.03 196 MET A N 1
ATOM 1596 C CA . MET A 1 196 ? -12.346 -2.766 -1.481 1.00 63.03 196 MET A CA 1
ATOM 1597 C C . MET A 1 196 ? -13.221 -3.989 -1.779 1.00 63.03 196 MET A C 1
ATOM 1599 O O . MET A 1 196 ? -13.669 -4.631 -0.838 1.00 63.03 196 MET A O 1
ATOM 1603 N N . GLU A 1 197 ? -13.429 -4.402 -3.042 1.00 56.12 197 GLU A N 1
ATOM 1604 C CA . GLU A 1 197 ? -14.192 -5.643 -3.326 1.00 56.12 197 GLU A CA 1
ATOM 1605 C C . GLU A 1 197 ? -13.424 -6.913 -2.925 1.00 56.12 197 GLU A C 1
ATOM 1607 O O . GLU A 1 197 ? -13.979 -8.011 -2.935 1.00 56.12 197 GLU A O 1
ATOM 1612 N N . ARG A 1 198 ? -12.134 -6.787 -2.593 1.00 55.47 198 ARG A N 1
ATOM 1613 C CA . ARG A 1 198 ? -11.260 -7.909 -2.220 1.00 55.47 198 ARG A CA 1
ATOM 1614 C C . ARG A 1 198 ? -10.585 -7.735 -0.854 1.00 55.47 198 ARG A C 1
ATOM 1616 O O . ARG A 1 198 ? -9.722 -8.541 -0.517 1.00 55.47 198 ARG A O 1
ATOM 1623 N N . GLY A 1 199 ? -10.970 -6.710 -0.089 1.00 43.28 199 GLY A N 1
ATOM 1624 C CA . GLY A 1 199 ? -10.396 -6.357 1.212 1.00 43.28 199 GLY A CA 1
ATOM 1625 C C . GLY A 1 199 ? -11.433 -6.376 2.334 1.00 43.28 199 GLY A C 1
ATOM 1626 O O . GLY A 1 199 ? -11.996 -5.338 2.671 1.00 43.28 199 GLY A O 1
ATOM 1627 N N . LEU A 1 200 ? -11.650 -7.569 2.895 1.00 37.00 200 LEU A N 1
ATOM 1628 C CA . LEU A 1 200 ? -11.875 -7.756 4.335 1.00 37.00 200 LEU A CA 1
ATOM 1629 C C . LEU A 1 200 ? -10.546 -7.556 5.078 1.00 37.00 200 LEU A C 1
ATOM 1631 O O . LEU A 1 200 ? -9.499 -7.938 4.500 1.00 37.00 200 LEU A O 1
#

Radius of gyration: 32.14 Å; Cα contacts (8 Å, |Δi|>4): 61; chains: 1; bounding box: 107×29×96 Å

InterPro domains:
  IPR001005 SANT/Myb domain [PS50090] (112-169)
  IPR044822 Myb/SANT-like DNA-binding domain 4 [PF13837] (111-191)

Sequence (200 aa):
MFEFLSTTNLCAIQDLLESAVAKQQIFFKELLDGIEKKEEIREIIREEREEKWRAEERAQHLFFAEAMQFLSQKLRADDGSAAPSAAGVKVPMCASDNFVARAPCFKKRSKNWKRSEVLQLIKIRGEMEERFAKSIRRAALWGELAEVLRSRGVRRDGKQCREKWEKLMSEYKDVVEGKKQKGDSPYFPELWAALMERGL

Organism: Ceratopteris richardii (NCBI:txid49495)